Protein AF-A0A969L0P4-F1 (afdb_monomer)

Nearest PDB structures (foldseek):
  4uv2-assembly2_P  TM=2.689E-01  e=6.433E+00  Escherichia coli str. K-12 substr. MC4100
  2g64-assembly1_A  TM=1.528E-01  e=3.948E+00  Caenorhabditis elegans

Radius of gyration: 21.56 Å; Cα contacts (8 Å, |Δi|>4): 402; chains: 1; bounding box: 53×56×54 Å

Sequence (246 aa):
MEIDSLPKLVEIRSLDTSLAMIFCTKRFFTERTEIDPEGLNTEARKALDDYDELVGIKRYTRQFFDEVILWKNQDFVEVRIDIANGMPSQERSQAFIQVIKQFNAVARQKLNIETALKENINFFPLIDRLYESDEGKVGELAFTTDEGSIKFEKMRRGEVDLRDETYHRAGRKAVDHITPYRLAILWKFSLSEDLETQPELLLPGQARILSNSTQKLDEVIIRKCSGLEDYNFVLEKIVFYLNNRG

Mean predicted aligned error: 6.23 Å

Solvent-accessible surface area (backbone atoms only — not comparable to full-atom values): 14505 Å² total; per-residue (Å²): 130,91,74,41,81,55,55,38,82,76,48,75,46,84,52,99,61,32,39,40,37,33,25,41,26,40,44,76,48,70,47,81,41,79,49,64,64,86,80,45,56,75,67,59,35,66,75,48,69,91,55,96,74,50,74,45,77,48,78,47,78,44,80,41,64,28,38,41,35,45,41,77,88,52,100,59,72,48,74,49,72,63,74,62,85,86,64,50,68,68,59,53,53,50,52,50,54,46,47,52,53,43,50,23,51,48,37,28,75,74,68,72,34,82,65,76,80,86,79,75,68,67,49,43,70,41,46,59,55,53,69,74,46,89,63,63,30,39,35,32,45,27,33,34,38,87,88,69,50,80,47,80,50,75,43,87,64,82,91,59,31,42,77,73,31,70,66,53,44,52,52,57,71,75,39,95,55,72,51,71,41,24,37,26,37,33,36,84,42,72,83,47,99,90,41,73,43,54,29,28,45,32,39,82,49,48,76,72,36,76,78,40,98,75,45,74,27,76,64,74,45,80,42,65,50,92,52,68,67,52,43,47,52,52,52,52,52,52,53,50,53,66,70,55,75,124

Secondary structure (DSSP, 8-state):
----SS-EEEEEEE-SSEEEEEEEEEEEEEEEEE--GGGS-HHHHHHTTT-S--EEEEEEEEEEEEEEEEESS-SSEEEEPP--TT--HHHHHHHHHHHHHHHHHHHHHHH--S-S-------THHHHHHHHSS-SEEEEEEEEETT--EEEEE--STT--GGG-HHHHHHHHHSS-EEEEEEEEE--EEEETTEEE--EEEE---GGGTTSTT------EEES-SSHHHHHHHHHHHHHHHH---

pLDDT: mean 91.45, std 7.74, range [44.31, 98.38]

Structure (mmCIF, N/CA/C/O backbone):
data_AF-A0A969L0P4-F1
#
_entry.id   AF-A0A969L0P4-F1
#
loop_
_atom_site.group_PDB
_atom_site.id
_atom_site.type_symbol
_atom_site.label_atom_id
_atom_site.label_alt_id
_atom_site.label_comp_id
_atom_site.label_asym_id
_atom_site.label_entity_id
_atom_site.label_seq_id
_atom_site.pdbx_PDB_ins_code
_atom_site.Cartn_x
_atom_site.Cartn_y
_atom_site.Cartn_z
_atom_site.occupancy
_atom_site.B_iso_or_equiv
_atom_site.auth_seq_id
_atom_site.auth_comp_id
_atom_site.auth_asym_id
_atom_site.auth_atom_id
_atom_site.pdbx_PDB_model_num
ATOM 1 N N . MET A 1 1 ? -10.700 12.444 26.044 1.00 48.25 1 MET A N 1
ATOM 2 C CA . MET A 1 1 ? -10.055 11.115 26.046 1.00 48.25 1 MET A CA 1
ATOM 3 C C . MET A 1 1 ? -8.570 11.332 25.827 1.00 48.25 1 MET A C 1
ATOM 5 O O . MET A 1 1 ? -8.212 11.949 24.835 1.00 48.25 1 MET A O 1
ATOM 9 N N . GLU A 1 2 ? -7.723 10.934 26.773 1.00 51.00 2 GLU A N 1
ATOM 10 C CA . GLU A 1 2 ? -6.268 11.049 26.627 1.00 51.00 2 GLU A CA 1
ATOM 11 C C . GLU A 1 2 ? -5.792 9.964 25.646 1.00 51.00 2 GLU A C 1
ATOM 13 O O . GLU A 1 2 ? -5.877 8.758 25.919 1.00 51.00 2 GLU A O 1
ATOM 18 N N . ILE A 1 3 ? -5.428 10.392 24.435 1.00 60.31 3 ILE A N 1
ATOM 19 C CA . ILE A 1 3 ? -5.054 9.488 23.343 1.00 60.31 3 ILE A CA 1
ATOM 20 C C . ILE A 1 3 ? -3.595 9.097 23.532 1.00 60.31 3 ILE A C 1
ATOM 22 O O . ILE A 1 3 ? -2.711 9.949 23.628 1.00 60.31 3 ILE A O 1
ATOM 26 N N . ASP A 1 4 ? -3.389 7.789 23.609 1.00 73.19 4 ASP A N 1
ATOM 27 C CA . ASP A 1 4 ? -2.117 7.154 23.919 1.00 73.19 4 ASP A CA 1
ATOM 28 C C . ASP A 1 4 ? -1.321 6.884 22.633 1.00 73.19 4 ASP A C 1
ATOM 30 O O . ASP A 1 4 ? -1.838 6.943 21.515 1.00 73.19 4 ASP A O 1
ATOM 34 N N . SER A 1 5 ? -0.048 6.567 22.816 1.00 81.94 5 SER A N 1
ATOM 35 C CA . SER A 1 5 ? 0.865 6.070 21.789 1.00 81.94 5 SER A CA 1
ATOM 36 C C . SER A 1 5 ? 0.475 4.694 21.228 1.00 81.94 5 SER A C 1
ATOM 38 O O . SER A 1 5 ? 0.974 4.304 20.177 1.00 81.94 5 SER A O 1
ATOM 40 N N . LEU A 1 6 ? -0.416 3.962 21.909 1.00 90.31 6 LEU A N 1
ATOM 41 C CA . LEU A 1 6 ? -0.944 2.668 21.474 1.00 90.31 6 LEU A CA 1
ATOM 42 C C . LEU A 1 6 ? -2.365 2.793 20.904 1.00 90.31 6 LEU A C 1
ATOM 44 O O . LEU A 1 6 ? -3.154 3.578 21.441 1.00 90.31 6 LEU A O 1
ATOM 48 N N . PRO A 1 7 ? -2.727 1.995 19.876 1.00 95.06 7 PRO A N 1
ATOM 49 C CA . PRO A 1 7 ? -4.069 2.041 19.309 1.00 95.06 7 PRO A CA 1
ATOM 50 C C . PRO A 1 7 ? -5.130 1.665 20.331 1.00 95.06 7 PRO A C 1
ATOM 52 O O . PRO A 1 7 ? -5.029 0.640 21.005 1.00 95.06 7 PRO A O 1
ATOM 55 N N . LYS A 1 8 ? -6.166 2.495 20.432 1.00 95.38 8 LYS A N 1
ATOM 56 C CA . LYS A 1 8 ? -7.341 2.235 21.265 1.00 95.38 8 LYS A CA 1
ATOM 57 C C . LYS A 1 8 ? -8.549 2.063 20.364 1.00 95.38 8 LYS A C 1
ATOM 59 O O . LYS A 1 8 ? -8.796 2.920 19.525 1.00 95.38 8 LYS A O 1
ATOM 64 N N . LEU A 1 9 ? -9.303 0.983 20.555 1.00 96.31 9 LEU A N 1
ATOM 65 C CA . LEU A 1 9 ? -10.601 0.813 19.907 1.00 96.31 9 LEU A CA 1
ATOM 66 C C . LEU A 1 9 ? -11.532 1.934 20.386 1.00 96.31 9 LEU A C 1
ATOM 68 O O . LEU A 1 9 ? -11.835 2.008 21.577 1.00 96.31 9 LEU A O 1
ATOM 72 N N . VAL A 1 10 ? -11.940 2.812 19.475 1.00 96.94 10 VAL A N 1
ATOM 73 C CA . VAL A 1 10 ? -12.794 3.971 19.781 1.00 96.94 10 VAL A CA 1
ATOM 74 C C . VAL A 1 10 ? -14.213 3.804 19.261 1.00 96.94 10 VAL A C 1
ATOM 76 O O . VAL A 1 10 ? -15.1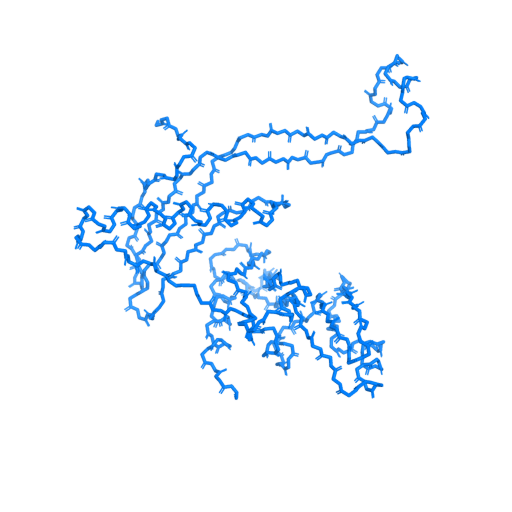29 4.400 19.820 1.00 96.94 10 VAL A O 1
ATOM 79 N N . GLU A 1 11 ? -14.410 2.984 18.230 1.00 96.75 11 GLU A N 1
ATOM 80 C CA . GLU A 1 11 ? -15.719 2.782 17.621 1.00 96.75 11 GLU A CA 1
ATOM 81 C C . GLU A 1 11 ? -15.819 1.405 16.949 1.00 96.75 11 GLU A C 1
ATOM 83 O O . GLU A 1 11 ? -14.829 0.855 16.463 1.00 96.75 11 GLU A O 1
ATOM 88 N N . ILE A 1 12 ? -17.031 0.847 16.927 1.00 96.62 12 ILE A N 1
ATOM 89 C CA . ILE A 1 12 ? -17.394 -0.319 16.120 1.00 96.62 12 ILE A CA 1
ATOM 90 C C . ILE A 1 12 ? -18.615 0.076 15.291 1.00 96.62 12 ILE A C 1
ATOM 92 O O . ILE A 1 12 ? -19.644 0.443 15.859 1.00 96.62 12 ILE A O 1
ATOM 96 N N . ARG A 1 13 ? -18.519 -0.023 13.965 1.00 96.06 13 ARG A N 1
ATOM 97 C CA . ARG A 1 13 ? -19.617 0.259 13.035 1.00 96.06 13 ARG A CA 1
ATOM 98 C C . ARG A 1 13 ? -20.062 -1.013 12.338 1.00 96.06 13 ARG A C 1
ATOM 100 O O . ARG A 1 13 ? -19.270 -1.670 11.668 1.00 96.06 13 ARG A O 1
ATOM 107 N N . SER A 1 14 ? -21.343 -1.340 12.474 1.00 95.00 14 SER A N 1
ATOM 108 C CA . SER A 1 14 ? -21.970 -2.373 11.654 1.00 95.00 14 SER A CA 1
ATOM 109 C C . SER A 1 14 ? -22.405 -1.757 10.332 1.00 95.00 14 SER A C 1
ATOM 111 O O . SER A 1 14 ? -23.172 -0.798 10.325 1.00 95.00 14 SER A O 1
ATOM 113 N N . LEU A 1 15 ? -21.932 -2.334 9.235 1.00 90.12 15 LEU A N 1
ATOM 114 C CA . LEU A 1 15 ? -22.338 -2.014 7.874 1.00 90.12 15 LEU A CA 1
ATOM 115 C C . LEU A 1 15 ? -23.134 -3.194 7.295 1.00 90.12 15 LEU A C 1
ATOM 117 O O . LEU A 1 15 ? -23.206 -4.289 7.878 1.00 90.12 15 LEU A O 1
ATOM 121 N N . ASP A 1 16 ? -23.736 -2.985 6.129 1.00 89.88 16 ASP A N 1
ATOM 122 C CA . ASP A 1 16 ? -24.559 -4.004 5.474 1.00 89.88 16 ASP A CA 1
ATOM 123 C C . ASP A 1 16 ? -23.752 -5.268 5.156 1.00 89.88 16 ASP A C 1
ATOM 125 O O . ASP A 1 16 ? -24.218 -6.384 5.397 1.00 89.88 16 ASP A O 1
ATOM 129 N N . THR A 1 17 ? -22.501 -5.113 4.719 1.00 92.44 17 THR A N 1
ATOM 130 C CA . THR A 1 17 ? -21.634 -6.213 4.264 1.00 92.44 17 THR A CA 1
ATOM 131 C C . THR A 1 17 ? -20.429 -6.474 5.165 1.00 92.44 17 THR A C 1
ATOM 133 O O . THR A 1 17 ? -19.711 -7.451 4.947 1.00 92.44 17 THR A O 1
ATOM 136 N N . SER A 1 18 ? -20.205 -5.658 6.197 1.00 94.94 18 SER A N 1
ATOM 137 C CA . SER A 1 18 ? -19.019 -5.766 7.050 1.00 94.94 18 SER A CA 1
ATOM 138 C C . SER A 1 18 ? -19.222 -5.199 8.457 1.00 94.94 18 SER A C 1
ATOM 140 O O . SER A 1 18 ? -20.226 -4.557 8.763 1.00 94.94 18 SER A O 1
ATOM 142 N N . LEU A 1 19 ? -18.263 -5.473 9.337 1.00 95.88 19 LEU A N 1
ATOM 143 C CA . LEU A 1 19 ? -18.115 -4.847 10.646 1.00 95.88 19 LEU A CA 1
ATOM 144 C C . LEU A 1 19 ? -16.767 -4.123 10.671 1.00 95.88 19 LEU A C 1
ATOM 146 O O . LEU A 1 19 ? -15.728 -4.770 10.552 1.00 95.88 19 LEU A O 1
ATOM 150 N N . ALA A 1 20 ? -16.779 -2.803 10.838 1.00 96.94 20 ALA A N 1
ATOM 151 C CA . ALA A 1 20 ? -15.570 -1.993 10.930 1.00 96.94 20 ALA A CA 1
ATOM 152 C C . ALA A 1 20 ? -15.245 -1.681 12.395 1.00 96.94 20 ALA A C 1
ATOM 154 O O . ALA A 1 20 ? -16.080 -1.161 13.137 1.00 96.94 20 ALA A O 1
ATOM 155 N N . MET A 1 21 ? -14.024 -1.990 12.816 1.00 97.62 21 MET A N 1
ATOM 156 C CA . MET A 1 21 ? -13.478 -1.647 14.127 1.00 97.62 21 MET A CA 1
ATOM 157 C C . MET A 1 21 ? -12.449 -0.535 13.959 1.00 97.62 21 MET A C 1
ATOM 159 O O . MET A 1 21 ? -11.430 -0.740 13.303 1.00 97.62 21 MET A O 1
ATOM 163 N N . ILE A 1 22 ? -12.708 0.626 14.558 1.00 97.88 22 ILE A N 1
ATOM 164 C CA . ILE A 1 22 ? -11.899 1.833 14.372 1.00 97.88 22 ILE A CA 1
ATOM 165 C C . ILE A 1 22 ? -10.989 2.022 15.583 1.00 97.88 22 ILE A C 1
ATOM 167 O O . ILE A 1 22 ? -11.451 2.139 16.724 1.00 97.88 22 ILE A O 1
ATOM 171 N N . PHE A 1 23 ? -9.687 2.084 15.331 1.00 97.44 23 PHE A N 1
ATOM 172 C CA . PHE A 1 23 ? -8.649 2.298 16.325 1.00 97.44 23 PHE A CA 1
ATOM 173 C C . PHE A 1 23 ? -8.058 3.696 16.173 1.00 97.44 23 PHE A C 1
ATOM 175 O O . PHE A 1 23 ? -7.619 4.082 15.098 1.00 97.44 23 PHE A O 1
ATOM 182 N N . CYS A 1 24 ? -7.997 4.452 17.267 1.00 96.69 24 CYS A N 1
ATOM 183 C CA . CYS A 1 24 ? -7.350 5.757 17.287 1.00 96.69 24 CYS A CA 1
ATOM 184 C C . CYS A 1 24 ? -5.967 5.653 17.936 1.00 96.69 24 CYS A C 1
ATOM 186 O O . CYS A 1 24 ? -5.830 5.113 19.039 1.00 96.69 24 CYS A O 1
ATOM 188 N N . THR A 1 25 ? -4.951 6.200 17.269 1.00 94.56 25 THR A N 1
ATOM 189 C CA . THR A 1 25 ? -3.591 6.362 17.802 1.00 94.56 25 THR A CA 1
ATOM 190 C C . THR A 1 25 ? -3.127 7.801 17.736 1.00 94.56 25 THR A C 1
ATOM 192 O O . THR A 1 25 ? -3.405 8.521 16.781 1.00 94.56 25 THR A O 1
ATOM 195 N N . LYS A 1 26 ? -2.317 8.205 18.717 1.00 91.19 26 LYS A N 1
ATOM 196 C CA . LYS A 1 26 ? -1.509 9.420 18.631 1.00 91.19 26 LYS A CA 1
ATOM 197 C C . LYS A 1 26 ? -0.132 9.053 18.073 1.00 91.19 26 LYS A C 1
ATOM 199 O O . LYS A 1 26 ? 0.670 8.451 18.783 1.00 91.19 26 LYS A O 1
ATOM 204 N N . ARG A 1 27 ? 0.158 9.424 16.821 1.00 88.25 27 ARG A N 1
ATOM 205 C CA . ARG A 1 27 ? 1.465 9.170 16.184 1.00 88.25 27 ARG A CA 1
ATOM 206 C C . ARG A 1 27 ? 2.176 10.466 15.834 1.00 88.25 27 ARG A C 1
ATOM 208 O O . ARG A 1 27 ? 1.557 11.512 15.617 1.00 88.25 27 ARG A O 1
ATOM 215 N N . PHE A 1 28 ? 3.497 10.381 15.784 1.00 81.56 28 PHE A N 1
ATOM 216 C CA . PHE A 1 28 ? 4.311 11.461 15.255 1.00 81.56 28 PHE A CA 1
ATOM 217 C C . PHE A 1 28 ? 4.346 11.374 13.738 1.00 81.56 28 PHE A C 1
ATOM 219 O O . PHE A 1 28 ? 4.394 10.280 13.193 1.00 81.56 28 PHE A O 1
ATOM 226 N N . PHE A 1 29 ? 4.360 12.523 13.078 1.00 77.31 29 PHE A N 1
ATOM 227 C CA . PHE A 1 29 ? 4.727 12.603 11.672 1.00 77.31 29 PHE A CA 1
ATOM 228 C C . PHE A 1 29 ? 5.721 13.745 11.492 1.00 77.31 29 PHE A C 1
ATOM 230 O O . PHE A 1 29 ? 5.711 14.725 12.250 1.00 77.31 29 PHE A O 1
ATOM 237 N N . THR A 1 30 ? 6.614 13.587 10.525 1.00 79.38 30 THR A N 1
ATOM 238 C CA . THR A 1 30 ? 7.617 14.587 10.182 1.00 79.38 30 THR A CA 1
ATOM 239 C C . THR A 1 30 ? 7.237 15.273 8.882 1.00 79.38 30 THR A C 1
ATOM 241 O O . THR A 1 30 ? 6.803 14.644 7.921 1.00 79.38 30 THR A O 1
ATOM 244 N N . GLU A 1 31 ? 7.395 16.588 8.862 1.00 81.44 31 GLU A N 1
ATOM 245 C CA . GLU A 1 31 ? 7.264 17.409 7.670 1.00 81.44 31 GLU A CA 1
ATOM 246 C C . GLU A 1 31 ? 8.643 17.971 7.339 1.00 81.44 31 GLU A C 1
ATOM 248 O O . GLU A 1 31 ? 9.291 18.592 8.188 1.00 81.44 31 GLU A O 1
ATOM 253 N N . ARG A 1 32 ? 9.107 17.701 6.118 1.00 83.31 32 ARG A N 1
ATOM 254 C CA . ARG A 1 32 ? 10.338 18.263 5.569 1.00 83.31 32 ARG A CA 1
ATOM 255 C C . ARG A 1 32 ? 9.957 19.517 4.790 1.00 83.31 32 ARG A C 1
ATOM 257 O O . ARG A 1 32 ? 9.187 19.423 3.839 1.00 83.31 32 ARG A O 1
ATOM 264 N N . THR A 1 33 ? 10.482 20.664 5.195 1.00 86.06 33 THR A N 1
ATOM 265 C CA . THR A 1 33 ? 10.202 21.955 4.563 1.00 86.06 33 THR A CA 1
ATOM 266 C C . THR A 1 33 ? 11.520 22.596 4.166 1.00 86.06 33 THR A C 1
ATOM 268 O O . THR A 1 33 ? 12.420 22.719 4.996 1.00 86.06 33 THR A O 1
ATOM 271 N N . GLU A 1 34 ? 11.630 22.996 2.905 1.00 88.75 34 GLU A N 1
ATOM 272 C CA . GLU A 1 34 ? 12.739 23.825 2.443 1.00 88.75 34 GLU A CA 1
ATOM 273 C C . GLU A 1 34 ? 12.655 25.195 3.123 1.00 88.75 34 GLU A C 1
ATOM 275 O O . GLU A 1 34 ? 11.576 25.783 3.241 1.00 88.75 34 GLU A O 1
ATOM 280 N N . ILE A 1 35 ? 13.778 25.659 3.657 1.00 89.62 35 ILE A N 1
ATOM 281 C CA . ILE A 1 35 ? 13.868 26.945 4.338 1.00 89.62 35 ILE A CA 1
ATOM 282 C C . ILE A 1 35 ? 14.454 27.933 3.347 1.00 89.62 35 ILE A C 1
ATOM 284 O O . ILE A 1 35 ? 15.609 27.797 2.962 1.00 89.62 35 ILE A O 1
ATOM 288 N N . ASP A 1 36 ? 13.668 28.946 2.993 1.00 88.00 36 ASP A N 1
ATOM 289 C CA . ASP A 1 36 ? 14.153 30.075 2.211 1.00 88.00 36 ASP A CA 1
ATOM 290 C C . ASP A 1 36 ? 15.192 30.867 3.031 1.00 88.00 36 ASP A C 1
ATOM 292 O O . ASP A 1 36 ? 14.835 31.442 4.072 1.00 88.00 36 ASP A O 1
ATOM 296 N N . PRO A 1 37 ? 16.467 30.924 2.597 1.00 83.88 37 PRO A N 1
ATOM 297 C CA . PRO A 1 37 ? 17.497 31.685 3.290 1.00 83.88 37 PRO A CA 1
ATOM 298 C C . PRO A 1 37 ? 17.200 33.190 3.362 1.00 83.88 37 PRO A C 1
ATOM 300 O O . PRO A 1 37 ? 17.766 33.861 4.225 1.00 83.88 37 PRO A O 1
ATOM 303 N N . GLU A 1 38 ? 16.354 33.745 2.481 1.00 85.00 38 GLU A N 1
ATOM 304 C CA . GLU A 1 38 ? 15.900 35.151 2.543 1.00 85.00 38 GLU A CA 1
ATOM 305 C C . GLU A 1 38 ? 14.995 35.413 3.753 1.00 85.00 38 GLU A C 1
ATOM 307 O O . GLU A 1 38 ? 14.925 36.536 4.250 1.00 85.00 38 GLU A O 1
ATOM 312 N N . GLY A 1 39 ? 14.337 34.374 4.274 1.00 83.81 39 GLY A N 1
ATOM 313 C CA . GLY A 1 39 ? 13.512 34.454 5.478 1.00 83.81 39 GLY A CA 1
ATOM 314 C C . GLY A 1 39 ? 14.305 34.421 6.790 1.00 83.81 39 GLY A C 1
ATOM 315 O O . GLY A 1 39 ? 13.711 34.558 7.863 1.00 83.81 39 GLY A O 1
ATOM 316 N N . LEU A 1 40 ? 15.625 34.212 6.735 1.00 8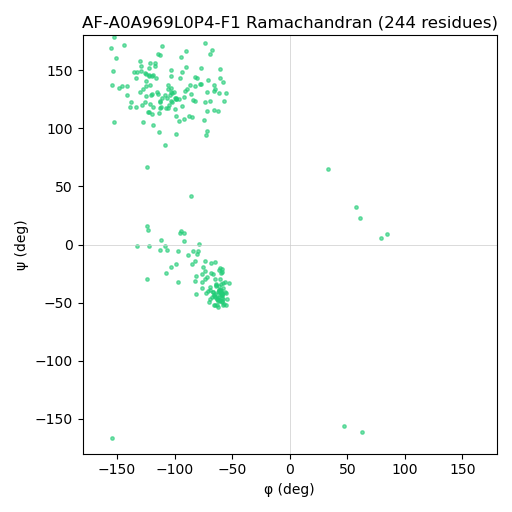8.31 40 LEU A N 1
ATOM 317 C CA . LEU A 1 40 ? 16.497 34.134 7.906 1.00 88.31 40 LEU A CA 1
ATOM 318 C C . LEU A 1 40 ? 17.060 35.507 8.284 1.00 88.31 40 LEU A C 1
ATOM 320 O O . LEU A 1 40 ? 17.241 36.390 7.449 1.00 88.31 40 LEU A O 1
ATOM 324 N N . ASN A 1 41 ? 17.381 35.688 9.566 1.00 93.25 41 ASN A N 1
ATOM 325 C CA . ASN A 1 41 ? 18.079 36.893 10.005 1.00 93.25 41 ASN A CA 1
ATOM 326 C C . ASN A 1 41 ? 19.534 36.919 9.490 1.00 93.25 41 ASN A C 1
ATOM 328 O O . ASN A 1 41 ? 20.093 35.900 9.074 1.00 93.25 41 ASN A O 1
ATOM 332 N N . THR A 1 42 ? 20.159 38.097 9.537 1.00 90.38 42 THR A N 1
ATOM 333 C CA . THR A 1 42 ? 21.497 38.326 8.973 1.00 90.38 42 THR A CA 1
ATOM 334 C C . THR A 1 42 ? 22.565 37.405 9.566 1.00 90.38 42 THR A C 1
ATOM 336 O O . THR A 1 42 ? 23.447 36.951 8.838 1.00 90.38 42 THR A O 1
ATOM 339 N N . GLU A 1 43 ? 22.501 37.102 10.868 1.00 92.94 43 GLU A N 1
ATOM 340 C CA . GLU A 1 43 ? 23.470 36.203 11.504 1.00 92.94 43 GLU A CA 1
ATOM 341 C C . GLU A 1 43 ? 23.311 34.756 11.030 1.00 92.94 43 GLU A C 1
ATOM 343 O O . GLU A 1 43 ? 24.302 34.125 10.667 1.00 92.94 43 GLU A O 1
ATOM 348 N N . ALA A 1 44 ? 22.079 34.240 10.994 1.00 88.81 44 ALA A N 1
ATOM 349 C CA . ALA A 1 44 ? 21.794 32.871 10.576 1.00 88.81 44 ALA A CA 1
ATOM 350 C C . ALA A 1 44 ? 22.100 32.659 9.093 1.00 88.81 44 ALA A C 1
ATOM 352 O O . ALA A 1 44 ? 22.694 31.647 8.739 1.00 88.81 44 ALA A O 1
ATOM 353 N N . ARG A 1 45 ? 21.767 33.634 8.240 1.00 88.50 45 ARG A N 1
ATOM 354 C CA . ARG A 1 45 ? 22.115 33.601 6.816 1.00 88.50 45 ARG A CA 1
ATOM 355 C C . ARG A 1 45 ? 23.626 33.510 6.618 1.00 88.50 45 ARG A C 1
ATOM 357 O O . ARG A 1 45 ? 24.091 32.634 5.908 1.00 88.50 45 ARG A O 1
ATOM 364 N N . LYS A 1 46 ? 24.399 34.364 7.296 1.00 91.31 46 LYS A N 1
ATOM 365 C CA . LYS A 1 46 ? 25.865 34.348 7.194 1.00 91.31 46 LYS A CA 1
ATOM 366 C C . LYS A 1 46 ? 26.480 33.049 7.728 1.00 91.31 46 LYS A C 1
ATOM 368 O O . LYS A 1 46 ? 27.507 32.614 7.225 1.00 91.31 46 LYS A O 1
ATOM 373 N N . ALA A 1 47 ? 25.881 32.453 8.758 1.00 90.88 47 ALA A N 1
ATOM 374 C CA . ALA A 1 47 ? 26.348 31.195 9.338 1.00 90.88 47 ALA A CA 1
ATOM 375 C C . ALA A 1 47 ? 26.054 29.961 8.467 1.00 90.88 47 ALA A C 1
ATOM 377 O O . ALA A 1 47 ? 26.601 28.899 8.749 1.00 90.88 47 ALA A O 1
ATOM 378 N N . LEU A 1 48 ? 25.181 30.093 7.465 1.00 91.62 48 LEU A N 1
ATOM 379 C CA . LEU A 1 48 ? 24.698 29.004 6.612 1.00 91.62 48 LEU A CA 1
ATOM 380 C C . LEU A 1 48 ? 24.961 29.264 5.114 1.00 91.62 48 LEU A C 1
ATOM 382 O O . LEU A 1 48 ? 24.397 28.577 4.270 1.00 91.62 48 LEU A O 1
ATOM 386 N N . ASP A 1 49 ? 25.789 30.261 4.789 1.00 89.75 49 ASP A N 1
ATOM 387 C C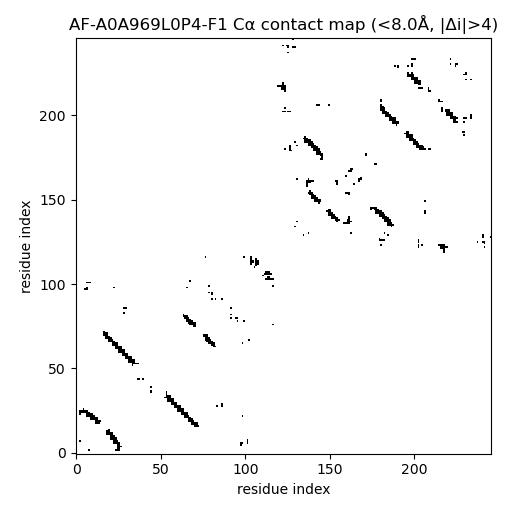A . ASP A 1 49 ? 26.053 30.744 3.422 1.00 89.75 49 ASP A CA 1
ATOM 388 C C . ASP A 1 49 ? 26.828 29.730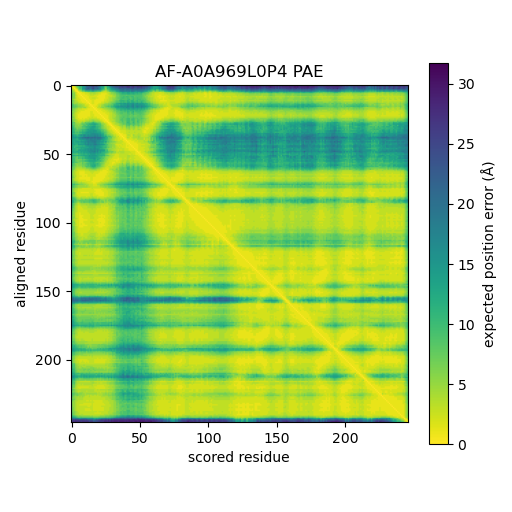 2.555 1.00 89.75 49 ASP A C 1
ATOM 390 O O . ASP A 1 49 ? 26.876 29.848 1.336 1.00 89.75 49 ASP A O 1
ATOM 394 N N . ASP A 1 50 ? 27.438 28.720 3.179 1.00 92.81 50 ASP A N 1
ATOM 395 C CA . ASP A 1 50 ? 28.177 27.639 2.523 1.00 92.81 50 ASP A CA 1
ATOM 396 C C . ASP A 1 50 ? 27.319 26.401 2.198 1.00 92.81 50 ASP A C 1
ATOM 398 O O . ASP A 1 50 ? 27.846 25.414 1.681 1.00 92.81 50 ASP A O 1
ATOM 402 N N . TYR A 1 51 ? 26.012 26.437 2.475 1.00 89.69 51 TYR A N 1
ATOM 403 C CA . TYR A 1 51 ? 25.082 25.348 2.169 1.00 89.69 51 TYR A CA 1
ATOM 404 C C . TYR A 1 51 ? 24.235 25.661 0.931 1.00 89.69 51 TYR A C 1
ATOM 406 O O . TYR A 1 51 ? 23.582 26.698 0.862 1.00 89.69 51 TYR A O 1
ATOM 414 N N . ASP A 1 52 ? 24.164 24.709 -0.005 1.00 87.50 52 ASP A N 1
ATOM 415 C CA . ASP A 1 52 ? 23.353 24.837 -1.227 1.00 87.50 52 ASP A CA 1
ATOM 416 C C . ASP A 1 52 ? 21.836 24.703 -0.973 1.00 87.50 52 ASP A C 1
ATOM 418 O O . ASP A 1 52 ? 21.028 25.269 -1.706 1.00 87.50 52 ASP A O 1
ATOM 422 N N . GLU A 1 53 ? 21.434 23.940 0.052 1.00 89.25 53 GLU A N 1
ATOM 423 C CA . GLU A 1 53 ? 20.030 23.684 0.401 1.00 89.25 53 GLU A CA 1
ATOM 424 C C . GLU A 1 53 ? 19.856 23.669 1.926 1.00 89.25 53 GLU A C 1
ATOM 426 O O . GLU A 1 53 ? 20.544 22.934 2.643 1.00 89.25 53 GLU A O 1
ATOM 431 N N . LEU A 1 54 ? 18.888 24.441 2.430 1.00 90.62 54 LEU A N 1
ATOM 432 C CA . LEU A 1 54 ? 18.499 24.432 3.838 1.00 90.62 54 LEU A CA 1
ATOM 433 C C . LEU A 1 54 ? 17.164 23.726 4.019 1.00 90.62 54 LEU A C 1
ATOM 435 O O . LEU A 1 54 ? 16.147 24.093 3.433 1.00 90.62 54 LEU A O 1
ATOM 439 N N . VAL A 1 55 ? 17.149 22.730 4.902 1.00 90.50 55 VAL A N 1
ATOM 440 C CA . VAL A 1 55 ? 15.964 21.910 5.140 1.00 90.50 55 VAL A CA 1
ATOM 441 C C . VAL A 1 55 ? 15.629 21.853 6.618 1.00 90.50 55 VAL A C 1
ATOM 443 O O . VAL A 1 55 ? 16.383 21.327 7.436 1.00 90.50 55 VAL A O 1
ATOM 446 N N . GLY A 1 56 ? 14.428 22.318 6.945 1.00 88.25 56 GLY A N 1
ATOM 447 C CA . GLY A 1 56 ? 13.810 22.131 8.245 1.00 88.25 56 GLY A CA 1
ATOM 448 C C . GLY A 1 56 ? 13.052 20.811 8.317 1.00 88.25 56 GLY A C 1
ATOM 449 O O . GLY A 1 56 ? 12.310 20.452 7.404 1.00 88.25 56 GLY A O 1
ATOM 450 N N . ILE A 1 57 ? 13.187 20.104 9.438 1.00 86.50 57 ILE A N 1
ATOM 451 C CA . ILE A 1 57 ? 12.343 18.951 9.764 1.00 86.50 57 ILE A CA 1
ATOM 452 C C . ILE A 1 57 ? 11.504 19.320 10.982 1.00 86.50 57 ILE A C 1
ATOM 454 O O . ILE A 1 57 ? 12.029 19.489 12.083 1.00 86.50 57 ILE A O 1
ATOM 458 N N . LYS A 1 58 ? 10.189 19.433 10.796 1.00 84.50 58 LYS A N 1
ATOM 459 C CA . LYS A 1 58 ? 9.241 19.672 11.888 1.00 84.50 58 LYS A CA 1
ATOM 460 C C . LYS A 1 58 ? 8.577 18.362 12.273 1.00 84.50 58 LYS A C 1
ATOM 462 O O . LYS A 1 58 ? 8.100 17.626 11.416 1.00 84.50 58 LYS A O 1
ATOM 467 N N . ARG A 1 59 ? 8.538 18.064 13.572 1.00 83.25 59 ARG A N 1
ATOM 468 C CA . ARG A 1 59 ? 7.843 16.891 14.107 1.00 83.25 59 ARG A CA 1
ATOM 469 C C . ARG A 1 59 ? 6.551 17.335 14.764 1.00 83.25 59 ARG A C 1
ATOM 471 O O . ARG A 1 59 ? 6.559 18.088 15.733 1.00 83.25 59 ARG A O 1
ATOM 478 N N . TYR A 1 60 ? 5.451 16.818 14.255 1.00 82.44 60 TYR A N 1
ATOM 479 C CA . TYR A 1 60 ? 4.121 17.089 14.761 1.00 82.44 60 TYR A CA 1
ATOM 480 C C . TYR A 1 60 ? 3.523 15.821 15.337 1.00 82.44 60 TYR A C 1
ATOM 482 O O . TYR A 1 60 ? 3.982 14.709 15.076 1.00 82.44 60 TYR A O 1
ATOM 490 N N . THR A 1 61 ? 2.468 15.997 16.120 1.00 84.00 61 THR A N 1
ATOM 491 C CA . THR A 1 61 ? 1.654 14.880 16.569 1.00 84.00 61 THR A CA 1
ATOM 492 C C . THR A 1 61 ? 0.255 15.006 15.995 1.00 84.00 61 THR A C 1
ATOM 494 O O . THR A 1 61 ? -0.348 16.074 16.089 1.00 84.00 61 THR A O 1
ATOM 497 N N . ARG A 1 62 ? -0.263 13.922 15.420 1.00 88.12 62 ARG A N 1
ATOM 498 C CA . ARG A 1 62 ? -1.633 13.832 14.907 1.00 88.12 62 ARG A CA 1
ATOM 499 C C . ARG A 1 62 ? -2.321 12.584 15.438 1.00 88.12 62 ARG A C 1
ATOM 501 O O . ARG A 1 62 ? -1.672 11.637 15.887 1.00 88.12 62 ARG A O 1
ATOM 508 N N . GLN A 1 63 ? -3.645 12.641 15.423 1.00 91.56 63 GLN A N 1
ATOM 509 C CA . GLN A 1 63 ? -4.478 11.462 15.591 1.00 91.56 63 GLN A CA 1
ATOM 510 C C . GLN A 1 63 ? -4.583 10.774 14.239 1.00 91.56 63 GLN A C 1
ATOM 512 O O . GLN A 1 63 ? -4.764 11.452 13.230 1.00 91.56 63 GLN A O 1
ATOM 517 N N . PHE A 1 64 ? -4.461 9.460 14.253 1.00 93.75 64 PHE A N 1
ATOM 518 C CA . PHE A 1 64 ? -4.675 8.611 13.097 1.00 93.75 64 PHE A CA 1
ATOM 519 C C . PHE A 1 64 ? -5.770 7.604 13.424 1.00 93.75 64 PHE A C 1
ATOM 521 O O . PHE A 1 64 ? -5.874 7.162 14.578 1.00 93.75 64 PHE A O 1
ATOM 528 N N . PHE A 1 65 ? -6.570 7.264 12.418 1.00 95.62 65 PHE A N 1
ATOM 529 C CA . PHE A 1 65 ? -7.706 6.357 12.553 1.00 95.62 65 PHE A CA 1
ATOM 530 C C . PHE A 1 65 ? -7.509 5.134 11.664 1.00 95.62 65 PHE A C 1
ATOM 532 O O . PHE A 1 65 ? -7.691 5.194 10.455 1.00 95.62 65 PHE A O 1
ATOM 539 N N . ASP A 1 66 ? -7.125 4.026 12.283 1.00 97.12 66 ASP A N 1
ATOM 540 C CA . ASP A 1 66 ? -6.915 2.749 11.609 1.00 97.12 66 ASP A CA 1
ATOM 541 C C . ASP A 1 66 ? -8.182 1.901 11.675 1.00 97.12 66 ASP A C 1
ATOM 543 O O . ASP A 1 66 ? -8.915 1.947 12.665 1.00 97.12 66 ASP A O 1
ATOM 547 N N . GLU A 1 67 ? -8.425 1.082 10.659 1.00 97.00 67 GLU A N 1
ATOM 548 C CA . GLU A 1 67 ? -9.623 0.247 10.585 1.00 97.00 67 GLU A CA 1
ATOM 549 C C . GLU A 1 67 ? -9.247 -1.227 10.480 1.00 97.00 67 GLU A C 1
ATOM 551 O O . GLU A 1 67 ? -8.362 -1.608 9.716 1.00 97.00 67 GLU A O 1
ATOM 556 N N . VAL A 1 68 ? -9.952 -2.073 11.226 1.00 98.00 68 VAL A N 1
ATOM 557 C CA . VAL A 1 68 ? -9.991 -3.517 10.982 1.00 98.00 68 VAL A CA 1
ATOM 558 C C . VAL A 1 68 ? -11.398 -3.870 10.533 1.00 98.00 68 VAL A C 1
ATOM 560 O O . VAL A 1 68 ? -12.356 -3.665 11.280 1.00 98.00 68 VAL A O 1
ATOM 563 N N . ILE A 1 69 ? -11.527 -4.378 9.313 1.00 97.25 69 ILE A N 1
ATOM 564 C CA . ILE A 1 69 ? -12.810 -4.637 8.667 1.00 97.25 69 ILE A CA 1
ATOM 565 C C . ILE A 1 69 ? -12.997 -6.140 8.520 1.00 97.25 69 ILE A C 1
ATOM 567 O O . ILE A 1 69 ? -12.229 -6.833 7.849 1.00 97.25 69 ILE A O 1
ATOM 571 N N . LEU A 1 70 ? -14.051 -6.636 9.161 1.00 95.81 70 LEU A N 1
ATOM 572 C CA . LEU A 1 70 ? -14.506 -8.013 9.053 1.00 95.81 70 LEU A CA 1
ATOM 573 C C . LEU A 1 70 ? -15.613 -8.070 8.006 1.00 95.81 70 LEU A C 1
ATOM 575 O O . LEU A 1 70 ? -16.735 -7.618 8.245 1.00 95.81 70 LEU A O 1
ATOM 579 N N . TRP A 1 71 ? -15.296 -8.605 6.838 1.00 94.25 71 TRP A N 1
ATOM 580 C CA . TRP A 1 71 ? -16.252 -8.791 5.755 1.00 94.25 71 TRP A CA 1
ATOM 581 C C . TRP A 1 71 ? -17.145 -10.007 6.022 1.00 94.25 71 TRP A C 1
ATOM 583 O O . TRP A 1 71 ? -16.670 -11.052 6.457 1.00 94.25 71 TRP A O 1
ATOM 593 N N . LYS A 1 72 ? -18.450 -9.897 5.745 1.00 92.00 72 LYS A N 1
ATOM 594 C CA . LYS A 1 72 ? -19.403 -11.010 5.936 1.00 92.00 72 LYS A CA 1
ATOM 595 C C . LYS A 1 72 ? -19.230 -12.125 4.897 1.00 92.00 72 LYS A C 1
ATOM 597 O O . LYS A 1 72 ? -19.533 -13.274 5.195 1.00 92.00 72 LYS A O 1
ATOM 602 N N . ASN A 1 73 ? -18.750 -11.775 3.700 1.00 88.81 73 ASN A N 1
ATOM 603 C CA . ASN A 1 73 ? -18.698 -12.656 2.526 1.00 88.81 73 ASN A CA 1
ATOM 604 C C . ASN A 1 73 ? -17.283 -12.809 1.938 1.00 88.81 73 ASN A C 1
ATOM 606 O O . ASN A 1 73 ? -17.155 -13.213 0.787 1.00 88.81 73 ASN A O 1
ATOM 610 N N . GLN A 1 74 ? -16.236 -12.446 2.682 1.00 88.44 74 GLN A N 1
ATOM 611 C CA . GLN A 1 74 ? -14.844 -12.632 2.259 1.00 88.44 74 GLN A CA 1
ATOM 612 C C . GLN A 1 74 ? -14.110 -13.490 3.289 1.00 88.44 74 GLN A C 1
ATOM 614 O O . GLN A 1 74 ? -14.455 -13.481 4.470 1.00 88.44 74 GLN A O 1
ATOM 619 N N . ASP A 1 75 ? -13.092 -14.219 2.848 1.00 88.69 75 ASP A N 1
ATOM 620 C CA . ASP A 1 75 ? -12.246 -15.078 3.683 1.00 88.69 75 ASP A CA 1
ATOM 621 C C . ASP A 1 75 ? -10.999 -14.356 4.224 1.00 88.69 75 ASP A C 1
ATOM 623 O O . ASP A 1 75 ? -10.120 -14.977 4.825 1.00 88.69 75 ASP A O 1
ATOM 627 N N . PHE A 1 76 ? -10.942 -13.033 4.064 1.00 92.44 76 PHE A N 1
ATOM 628 C CA . PHE A 1 76 ? -9.885 -12.182 4.590 1.00 92.44 76 PHE A CA 1
ATOM 629 C C . PHE A 1 76 ? -10.423 -11.105 5.535 1.00 92.44 76 PHE A C 1
ATOM 631 O O . PHE A 1 76 ? -11.574 -10.670 5.465 1.00 92.44 76 PHE A O 1
ATOM 638 N N . VAL A 1 77 ? -9.534 -10.641 6.411 1.00 95.62 77 VAL A N 1
ATOM 639 C CA . VAL A 1 77 ? -9.733 -9.441 7.223 1.00 95.62 77 VAL A CA 1
ATOM 640 C C . VAL A 1 77 ? -8.890 -8.331 6.629 1.00 95.62 77 VAL A C 1
ATOM 642 O O . VAL A 1 77 ? -7.694 -8.503 6.399 1.00 95.62 77 VAL A O 1
ATOM 645 N N . GLU A 1 78 ? -9.515 -7.190 6.388 1.00 95.88 78 GLU A N 1
ATOM 646 C CA . GLU A 1 78 ? -8.827 -6.016 5.877 1.00 95.88 78 GLU A CA 1
ATOM 647 C C . GLU A 1 78 ? -8.347 -5.156 7.045 1.00 95.88 78 GLU A C 1
ATOM 649 O O . GLU A 1 78 ? -9.098 -4.876 7.979 1.00 95.88 78 GLU A O 1
ATOM 654 N N . VAL A 1 79 ? -7.084 -4.739 6.994 1.00 97.38 79 VAL A N 1
ATOM 655 C CA . VAL A 1 79 ? -6.495 -3.817 7.966 1.00 97.38 79 VAL A CA 1
ATOM 656 C C . VAL A 1 79 ? -6.039 -2.578 7.211 1.00 97.38 79 VAL A C 1
ATOM 658 O O . VAL A 1 79 ? -5.100 -2.638 6.418 1.00 97.38 79 VAL A O 1
ATOM 661 N N . ARG A 1 80 ? -6.706 -1.453 7.460 1.00 96.44 80 ARG A N 1
ATOM 662 C CA . ARG A 1 80 ? -6.386 -0.157 6.866 1.00 96.44 80 ARG A CA 1
ATOM 663 C C . ARG A 1 80 ? -5.578 0.655 7.851 1.00 96.44 80 ARG A C 1
ATOM 665 O O . ARG A 1 80 ? -6.018 0.883 8.977 1.00 96.44 80 ARG A O 1
ATOM 672 N N . ILE A 1 81 ? -4.413 1.102 7.405 1.00 95.94 81 ILE A N 1
ATOM 673 C CA . ILE A 1 81 ? -3.576 2.012 8.174 1.00 95.94 81 ILE A CA 1
ATOM 674 C C . ILE A 1 81 ? -3.716 3.404 7.590 1.00 95.94 81 ILE A C 1
ATOM 676 O O . ILE A 1 81 ? -3.449 3.610 6.407 1.00 95.94 81 ILE A O 1
ATOM 680 N N . ASP A 1 82 ? -4.114 4.351 8.430 1.00 93.12 82 ASP A N 1
ATOM 681 C CA . ASP A 1 82 ? -4.126 5.760 8.063 1.00 93.12 82 ASP A CA 1
ATOM 682 C C . ASP A 1 82 ? -2.678 6.249 7.925 1.00 93.12 82 ASP A C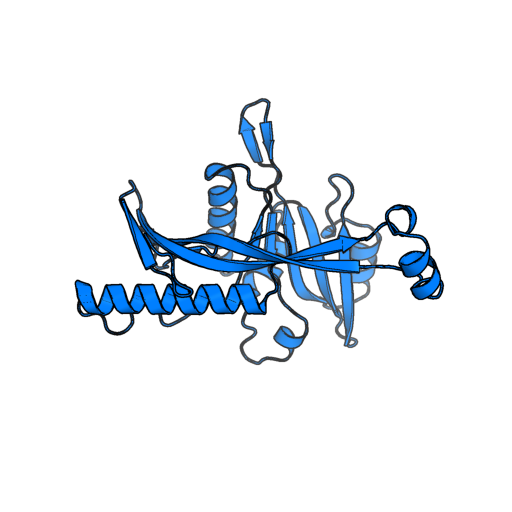 1
ATOM 684 O O . ASP A 1 82 ? -1.846 6.090 8.833 1.00 93.12 82 ASP A O 1
ATOM 688 N N . ILE A 1 83 ? -2.363 6.792 6.749 1.00 87.88 83 ILE A N 1
ATOM 689 C CA . ILE A 1 83 ? -1.023 7.222 6.365 1.00 87.88 83 ILE A CA 1
ATOM 690 C C . ILE A 1 83 ? -1.021 8.711 6.033 1.00 87.88 83 ILE A C 1
ATOM 692 O O . ILE A 1 83 ? -1.765 9.203 5.190 1.00 87.88 83 ILE A O 1
ATOM 696 N N . ALA A 1 84 ? -0.101 9.442 6.657 1.00 81.00 84 ALA A N 1
ATOM 697 C CA . ALA A 1 84 ? 0.213 10.798 6.235 1.00 81.00 84 ALA A CA 1
ATOM 698 C C . ALA A 1 84 ? 1.088 10.759 4.974 1.00 81.00 84 ALA A C 1
ATOM 700 O O . ALA A 1 84 ? 1.865 9.819 4.764 1.00 81.00 84 ALA A O 1
ATOM 701 N N . ASN A 1 85 ? 1.003 11.803 4.147 1.00 75.56 85 ASN A N 1
ATOM 702 C CA . ASN A 1 85 ? 1.880 11.930 2.988 1.00 75.56 85 ASN A CA 1
ATOM 703 C C . ASN A 1 85 ? 3.355 11.863 3.424 1.00 75.56 85 ASN A C 1
ATOM 705 O O . ASN A 1 85 ? 3.765 12.559 4.349 1.00 75.56 85 ASN A O 1
ATOM 709 N N . GLY A 1 86 ? 4.141 11.015 2.761 1.00 75.75 86 GLY A N 1
ATOM 710 C CA . GLY A 1 86 ? 5.561 10.831 3.070 1.00 75.75 86 GLY A CA 1
ATOM 711 C C . GLY A 1 86 ? 5.872 9.943 4.280 1.00 75.75 86 GLY A C 1
ATOM 712 O O . GLY A 1 86 ? 7.047 9.812 4.613 1.00 75.75 86 GLY A O 1
ATOM 713 N N . MET A 1 87 ? 4.880 9.298 4.911 1.00 84.94 87 MET A N 1
ATOM 714 C CA . MET A 1 87 ? 5.129 8.383 6.033 1.00 84.94 87 MET A CA 1
ATOM 715 C C . MET A 1 87 ? 6.098 7.249 5.626 1.00 84.94 87 MET A C 1
ATOM 71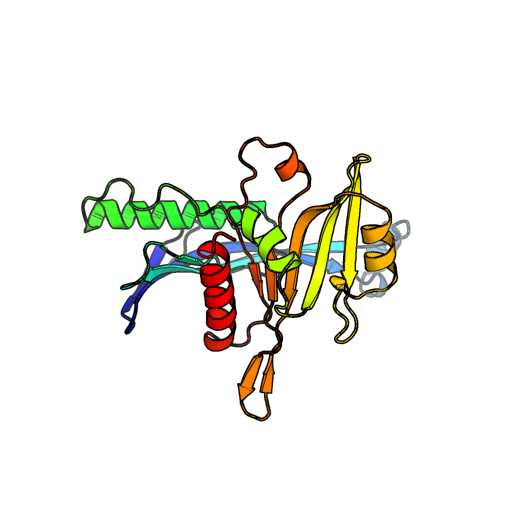7 O O . MET A 1 87 ? 5.803 6.510 4.675 1.00 84.94 87 MET A O 1
ATOM 721 N N . PRO A 1 88 ? 7.236 7.067 6.327 1.00 86.56 88 PRO A N 1
ATOM 722 C CA . PRO A 1 88 ? 8.204 6.011 6.032 1.00 86.56 88 PRO A CA 1
ATOM 723 C C . PRO A 1 88 ? 7.613 4.600 6.143 1.00 86.56 88 PRO A C 1
ATOM 725 O O . PRO A 1 88 ? 6.735 4.343 6.963 1.00 86.56 88 PRO A O 1
ATOM 728 N N . SER A 1 89 ? 8.150 3.649 5.368 1.00 89.44 89 SER A N 1
ATOM 729 C CA . SER A 1 89 ? 7.704 2.240 5.390 1.00 89.44 89 SER A CA 1
ATOM 730 C C . SER A 1 89 ? 7.781 1.621 6.788 1.00 89.44 89 SER A C 1
ATOM 732 O O . SER A 1 89 ? 6.829 0.988 7.226 1.00 89.44 89 SER A O 1
ATOM 734 N N . GLN A 1 90 ? 8.849 1.903 7.540 1.00 89.50 90 GLN A N 1
ATOM 735 C CA . GLN A 1 90 ? 8.997 1.408 8.909 1.00 89.50 90 GLN A CA 1
ATOM 736 C C . GLN A 1 90 ? 7.876 1.893 9.842 1.00 89.50 90 GLN A C 1
ATOM 738 O O . GLN A 1 90 ? 7.391 1.113 10.658 1.00 89.50 90 GLN A O 1
ATOM 743 N N . GLU A 1 91 ? 7.449 3.152 9.718 1.00 89.00 91 GLU A N 1
ATOM 744 C CA . GLU A 1 91 ? 6.366 3.707 10.538 1.00 89.00 91 GLU A CA 1
ATOM 745 C C . GLU A 1 91 ? 5.013 3.085 10.172 1.00 89.00 91 GLU A C 1
ATOM 747 O O . GLU A 1 91 ? 4.243 2.735 11.068 1.00 89.00 91 GLU A O 1
ATOM 752 N N . ARG A 1 92 ? 4.755 2.851 8.876 1.00 92.31 92 ARG A N 1
ATOM 753 C CA . ARG A 1 92 ? 3.559 2.120 8.422 1.00 92.31 92 ARG A CA 1
ATOM 754 C C . ARG A 1 92 ? 3.524 0.697 8.973 1.00 92.31 92 ARG A C 1
ATOM 756 O O . ARG A 1 92 ? 2.521 0.295 9.559 1.00 92.31 92 ARG A O 1
ATOM 763 N N . SER A 1 93 ? 4.629 -0.045 8.859 1.00 93.06 93 SER A N 1
ATOM 764 C CA . SER A 1 93 ? 4.730 -1.412 9.388 1.00 93.06 93 SER A CA 1
ATOM 765 C C . SER A 1 93 ? 4.544 -1.455 10.908 1.00 93.06 93 SER A C 1
ATOM 767 O O . SER A 1 93 ? 3.891 -2.357 11.429 1.00 93.06 93 SER A O 1
ATOM 769 N N . GLN A 1 94 ? 5.082 -0.475 11.639 1.00 92.75 94 GLN A N 1
ATOM 770 C CA . GLN A 1 94 ? 4.880 -0.373 13.086 1.00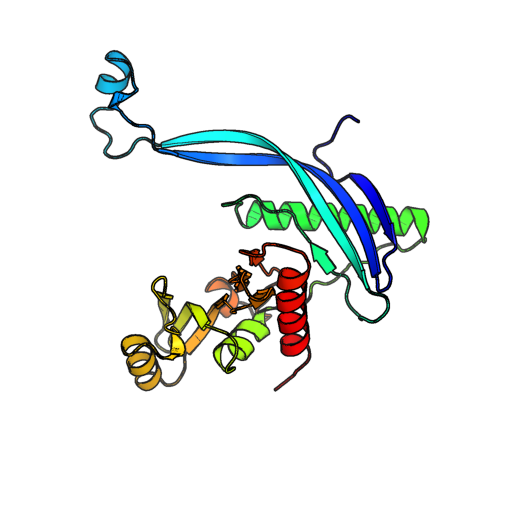 92.75 94 GLN A CA 1
ATOM 771 C C . GLN A 1 94 ? 3.414 -0.110 13.444 1.00 92.75 94 GLN A C 1
ATOM 773 O O . GLN A 1 94 ? 2.890 -0.787 14.329 1.00 92.75 94 GLN A O 1
ATOM 778 N N . ALA A 1 95 ? 2.748 0.821 12.753 1.00 94.12 95 ALA A N 1
ATOM 779 C CA . ALA A 1 95 ? 1.326 1.090 12.954 1.00 94.12 95 ALA A CA 1
ATOM 780 C C . ALA A 1 95 ? 0.480 -0.167 12.690 1.00 94.12 95 ALA A C 1
ATOM 782 O O . ALA A 1 95 ? -0.318 -0.557 13.542 1.00 94.12 95 ALA A O 1
ATOM 783 N N . PHE A 1 96 ? 0.742 -0.874 11.587 1.00 95.69 96 PHE A N 1
ATOM 784 C CA . PHE A 1 96 ? 0.093 -2.145 11.257 1.00 95.69 96 PHE A CA 1
ATOM 785 C C . PHE A 1 96 ? 0.232 -3.199 12.365 1.00 95.69 96 PHE A C 1
ATOM 787 O O . PHE A 1 96 ? -0.768 -3.732 12.852 1.00 95.69 96 PHE A O 1
ATOM 794 N N . ILE A 1 97 ? 1.459 -3.454 12.833 1.00 95.19 97 ILE A N 1
ATOM 795 C CA . ILE A 1 97 ? 1.724 -4.427 13.905 1.00 95.19 97 ILE A CA 1
ATOM 796 C C . ILE A 1 97 ? 0.986 -4.043 15.194 1.00 95.19 97 ILE A C 1
ATOM 798 O O . ILE A 1 97 ? 0.436 -4.906 15.885 1.00 95.19 97 ILE A O 1
ATOM 802 N N . GLN A 1 98 ? 0.966 -2.754 15.538 1.00 95.44 98 GLN A N 1
ATOM 803 C CA . GLN A 1 98 ? 0.282 -2.273 16.734 1.00 95.44 98 GLN A CA 1
ATOM 804 C C . GLN A 1 98 ? -1.235 -2.453 16.635 1.00 95.44 98 GLN A C 1
ATOM 806 O O . GLN A 1 98 ? -1.841 -2.919 17.601 1.00 95.44 98 GLN A O 1
ATOM 811 N N . VAL A 1 99 ? -1.844 -2.137 15.489 1.00 96.94 99 VAL A N 1
ATOM 812 C CA . VAL A 1 99 ? -3.286 -2.316 15.260 1.00 96.94 99 VAL A CA 1
ATOM 813 C C . VAL A 1 99 ? -3.663 -3.793 15.343 1.00 96.94 99 VAL A C 1
ATOM 815 O O . VAL A 1 99 ? -4.568 -4.142 16.100 1.00 96.94 99 VAL A O 1
ATOM 818 N N . ILE A 1 100 ? -2.912 -4.684 14.685 1.00 96.50 100 ILE A N 1
ATOM 819 C CA . ILE A 1 100 ? -3.136 -6.137 14.777 1.00 96.50 100 ILE A CA 1
ATOM 820 C C . ILE A 1 100 ? -3.025 -6.635 16.217 1.00 96.50 100 ILE A C 1
ATOM 822 O O . ILE A 1 100 ? -3.858 -7.423 16.672 1.00 96.50 100 ILE A O 1
ATOM 826 N N . LYS A 1 101 ? -2.017 -6.173 16.966 1.00 95.69 101 LYS A N 1
ATOM 827 C CA . LYS A 1 101 ? -1.849 -6.548 18.375 1.00 95.69 101 LYS A CA 1
ATOM 828 C C . LYS A 1 101 ? -3.070 -6.150 19.206 1.00 95.69 101 LYS A C 1
ATOM 830 O O . LYS A 1 101 ? -3.523 -6.942 20.031 1.00 95.69 101 LYS A O 1
ATOM 835 N N . GLN A 1 102 ? -3.602 -4.949 18.986 1.00 96.06 102 GLN A N 1
ATOM 836 C CA . GLN A 1 102 ? -4.772 -4.454 19.712 1.00 96.06 102 GLN A CA 1
ATOM 837 C C . GLN A 1 102 ? -6.052 -5.176 19.293 1.00 96.06 102 GLN A C 1
ATOM 839 O O . GLN A 1 102 ? -6.832 -5.575 20.154 1.00 96.06 102 GLN A O 1
ATOM 844 N N . PHE A 1 103 ? -6.232 -5.452 18.003 1.00 96.94 103 PHE A N 1
ATOM 845 C CA . PHE A 1 103 ? -7.333 -6.280 17.519 1.00 96.94 103 PHE A CA 1
ATOM 846 C C . PHE A 1 103 ? -7.311 -7.686 18.135 1.00 96.94 103 PHE A C 1
ATOM 848 O O . PHE A 1 103 ? -8.314 -8.131 18.692 1.00 96.94 103 PHE A O 1
ATOM 855 N N . ASN A 1 104 ? -6.158 -8.361 18.129 1.00 96.31 104 ASN A N 1
ATOM 856 C CA . ASN A 1 104 ? -6.004 -9.680 18.747 1.00 96.31 104 ASN A CA 1
ATOM 857 C C . ASN A 1 104 ? -6.268 -9.645 20.264 1.00 96.31 104 ASN A C 1
ATOM 859 O O . ASN A 1 104 ? -6.862 -10.579 20.801 1.00 96.31 104 ASN A O 1
ATOM 863 N N . ALA A 1 105 ? -5.888 -8.566 20.959 1.00 95.31 105 ALA A N 1
ATOM 864 C CA . ALA A 1 105 ? -6.218 -8.386 22.372 1.00 95.31 105 ALA A CA 1
ATOM 865 C C . ALA A 1 105 ? -7.735 -8.254 22.599 1.00 95.31 105 ALA A C 1
ATOM 867 O O . ALA A 1 105 ? -8.271 -8.882 23.514 1.00 95.31 105 ALA A O 1
ATOM 868 N N . VAL A 1 106 ? -8.439 -7.500 21.746 1.00 94.62 106 VAL A N 1
ATOM 869 C CA . VAL A 1 106 ? -9.906 -7.393 21.793 1.00 94.62 106 VAL A CA 1
ATOM 870 C C . VAL A 1 106 ? -10.559 -8.750 21.517 1.00 94.62 106 VAL A C 1
ATOM 872 O O . VAL A 1 106 ? -11.426 -9.169 22.284 1.00 94.62 106 VAL A O 1
ATOM 875 N N . ALA A 1 107 ? -10.117 -9.471 20.484 1.00 94.81 107 ALA A N 1
ATOM 876 C CA . ALA A 1 107 ? -10.632 -10.798 20.143 1.00 94.81 107 ALA A CA 1
ATOM 877 C C . ALA A 1 107 ? -10.444 -11.802 21.294 1.00 94.81 107 ALA A C 1
ATOM 879 O O . ALA A 1 107 ? -11.370 -12.537 21.639 1.00 94.81 107 ALA A O 1
ATOM 880 N N . ARG A 1 108 ? -9.288 -11.778 21.962 1.00 96.06 108 ARG A N 1
ATOM 881 C CA . ARG A 1 108 ? -9.024 -12.612 23.138 1.00 96.06 108 ARG A CA 1
ATOM 882 C C . ARG A 1 108 ? -9.966 -12.296 24.290 1.00 96.06 108 ARG A C 1
ATOM 884 O O . ARG A 1 108 ? -10.571 -13.201 24.851 1.00 96.06 108 ARG A O 1
ATOM 891 N N . GLN A 1 109 ? -10.119 -11.018 24.625 1.00 94.62 109 GLN A N 1
ATOM 892 C CA . GLN A 1 109 ? -10.946 -10.592 25.755 1.00 94.62 109 GLN A CA 1
ATOM 893 C C . GLN A 1 109 ? -12.443 -10.815 25.524 1.00 94.62 109 GLN A C 1
ATOM 895 O O . GLN A 1 109 ? -13.168 -11.105 26.472 1.00 94.62 109 GLN A O 1
ATOM 900 N N . LYS A 1 110 ? -12.922 -10.625 24.290 1.00 93.31 110 LYS A N 1
ATOM 901 C CA . LYS A 1 110 ? -14.358 -10.636 23.972 1.00 93.31 110 LYS A CA 1
ATOM 902 C C . LYS A 1 110 ? -14.856 -11.972 23.436 1.00 93.31 110 LYS A C 1
ATOM 904 O O . LYS A 1 110 ? -16.010 -12.307 23.672 1.00 93.31 110 LYS A O 1
ATOM 909 N N . LEU A 1 111 ? -14.011 -12.706 22.715 1.00 93.75 111 LEU A N 1
ATOM 910 C CA . LEU A 1 111 ? -14.391 -13.919 21.983 1.00 93.75 111 LEU A CA 1
ATOM 911 C C . LEU A 1 111 ? -13.586 -15.152 22.414 1.00 93.75 111 LEU A C 1
ATOM 913 O O . LEU A 1 111 ? -13.820 -16.235 21.888 1.00 93.75 111 LEU A O 1
ATOM 917 N N . ASN A 1 112 ? -12.641 -15.006 23.352 1.00 94.44 112 ASN A N 1
ATOM 918 C CA . ASN A 1 112 ? -11.725 -16.071 23.771 1.00 94.44 112 ASN A CA 1
ATOM 919 C C . ASN A 1 112 ? -10.896 -16.656 22.605 1.00 94.44 112 ASN A C 1
ATOM 921 O O . ASN A 1 112 ? -10.553 -17.836 22.591 1.00 94.44 112 ASN A O 1
ATOM 925 N N . ILE A 1 113 ? -10.576 -15.819 21.609 1.00 93.94 113 ILE A N 1
ATOM 926 C CA . ILE A 1 113 ? -9.717 -16.172 20.473 1.00 93.94 113 ILE A CA 1
ATOM 927 C C . ILE A 1 113 ? -8.308 -15.642 20.749 1.00 93.94 113 ILE A C 1
ATOM 929 O O . ILE A 1 113 ? -8.077 -14.436 20.726 1.00 93.94 113 ILE A O 1
ATOM 933 N N . GLU A 1 114 ? -7.351 -16.538 20.999 1.00 88.81 114 GLU A N 1
ATOM 934 C CA . GLU A 1 114 ? -6.000 -16.158 21.444 1.00 88.81 114 GLU A CA 1
ATOM 935 C C . GLU A 1 114 ? -5.246 -15.289 20.423 1.00 88.81 114 GLU A C 1
ATOM 937 O O . GLU A 1 114 ? -4.517 -14.360 20.791 1.00 88.81 114 GLU A O 1
ATOM 942 N N . THR A 1 115 ? -5.405 -15.597 19.134 1.00 88.81 115 THR A N 1
ATOM 943 C CA . THR A 1 115 ? -4.814 -14.852 18.015 1.00 88.81 115 THR A CA 1
ATOM 944 C C . THR A 1 115 ? -5.695 -15.037 16.784 1.00 88.81 115 THR A C 1
ATOM 946 O O . THR A 1 115 ? -5.707 -16.117 16.196 1.00 88.81 115 THR A O 1
ATOM 949 N N . ALA A 1 116 ? -6.452 -14.003 16.426 1.00 89.88 116 ALA A N 1
ATOM 950 C CA . ALA A 1 116 ? -7.370 -14.022 15.291 1.00 89.88 116 ALA A CA 1
ATOM 951 C C . ALA A 1 116 ? -6.634 -13.768 13.964 1.00 89.88 116 ALA A C 1
ATOM 953 O O . ALA A 1 116 ? -6.858 -14.486 12.997 1.00 89.88 116 ALA A O 1
ATOM 954 N N . LEU A 1 117 ? -5.706 -12.805 13.939 1.00 92.56 117 LEU A N 1
ATOM 955 C CA . LEU A 1 117 ? -4.872 -12.487 12.774 1.00 92.56 117 LEU A CA 1
ATOM 956 C C . LEU A 1 117 ? -3.444 -12.989 12.988 1.00 92.56 117 LEU A C 1
ATOM 958 O O . LEU A 1 117 ? -2.777 -12.549 13.930 1.00 92.56 117 LEU A O 1
ATOM 962 N N . LYS A 1 118 ? -2.997 -13.916 12.131 1.00 87.19 118 LYS A N 1
ATOM 963 C CA . LYS A 1 118 ? -1.694 -14.604 12.236 1.00 87.19 118 LYS A CA 1
ATOM 964 C C . LYS A 1 118 ? -0.813 -14.471 10.998 1.00 87.19 118 LYS A C 1
ATOM 966 O O . LYS A 1 118 ? 0.406 -14.521 11.127 1.00 87.19 118 LYS A O 1
ATOM 971 N N . GLU A 1 119 ? -1.418 -14.339 9.823 1.00 90.88 119 GLU A N 1
ATOM 972 C CA . GLU A 1 119 ? -0.713 -14.349 8.545 1.00 90.88 119 GLU A CA 1
ATOM 973 C C . GLU A 1 119 ? -1.193 -13.201 7.664 1.00 90.88 119 GLU A C 1
ATOM 975 O O . GLU A 1 119 ? -2.375 -12.857 7.666 1.00 90.88 119 GLU A O 1
ATOM 980 N N . ASN A 1 120 ? -0.254 -12.626 6.914 1.00 93.62 120 ASN A N 1
ATOM 981 C CA . ASN A 1 120 ? -0.533 -11.583 5.939 1.00 93.62 120 ASN A CA 1
ATOM 982 C C . ASN A 1 120 ? -0.692 -12.214 4.556 1.00 93.62 120 ASN A C 1
ATOM 984 O O . ASN A 1 120 ? 0.047 -13.135 4.193 1.00 93.62 120 ASN A O 1
ATOM 988 N N . ILE A 1 121 ? -1.608 -11.662 3.765 1.00 94.25 121 ILE A N 1
ATOM 989 C CA . ILE A 1 121 ? -1.722 -11.977 2.342 1.00 94.25 121 ILE A CA 1
ATOM 990 C C . ILE A 1 121 ? -0.451 -11.496 1.633 1.00 94.25 121 ILE A C 1
ATOM 992 O O . ILE A 1 121 ? 0.015 -10.382 1.866 1.00 94.25 121 ILE A O 1
ATOM 996 N N . ASN A 1 122 ? 0.120 -12.344 0.773 1.00 95.62 122 ASN A N 1
ATOM 997 C CA . ASN A 1 122 ? 1.240 -11.950 -0.075 1.00 95.62 122 ASN A CA 1
ATOM 998 C C . ASN A 1 122 ? 0.724 -11.267 -1.348 1.00 95.62 122 ASN A C 1
ATOM 1000 O O . ASN A 1 122 ? 0.180 -11.927 -2.230 1.00 95.62 122 ASN A O 1
ATOM 1004 N N . PHE A 1 123 ? 0.946 -9.963 -1.457 1.00 97.00 123 PHE A N 1
ATOM 1005 C CA . PHE A 1 123 ? 0.599 -9.140 -2.611 1.00 97.00 123 PHE A CA 1
ATOM 1006 C C . PHE A 1 123 ? 1.647 -9.171 -3.726 1.00 97.00 123 PHE A C 1
ATOM 1008 O O . PHE A 1 123 ? 1.409 -8.603 -4.784 1.00 97.00 123 PHE A O 1
ATOM 1015 N N . PHE A 1 124 ? 2.801 -9.818 -3.534 1.00 96.88 124 PHE A N 1
ATOM 1016 C CA . PHE A 1 124 ? 3.867 -9.836 -4.542 1.00 96.88 124 PHE A CA 1
ATOM 1017 C C . PHE A 1 124 ? 3.399 -10.356 -5.918 1.00 96.88 124 PHE A C 1
ATOM 1019 O O . PHE A 1 124 ? 3.690 -9.691 -6.911 1.00 96.88 124 PHE A O 1
ATOM 1026 N N . PRO A 1 125 ? 2.580 -11.428 -6.012 1.00 95.25 125 PRO A N 1
ATOM 1027 C CA . PRO A 1 125 ? 2.052 -11.892 -7.297 1.00 95.25 125 PRO A CA 1
ATOM 1028 C C . PRO A 1 125 ? 1.189 -10.867 -8.049 1.00 95.25 125 PRO A C 1
ATOM 1030 O O . PRO A 1 125 ? 1.007 -11.005 -9.254 1.00 95.25 125 PRO A O 1
ATOM 1033 N N . LEU A 1 126 ? 0.643 -9.845 -7.374 1.00 97.00 126 LEU A N 1
ATOM 1034 C CA . LEU A 1 126 ? -0.128 -8.794 -8.050 1.00 97.00 126 LEU A CA 1
ATOM 1035 C C . LEU A 1 126 ? 0.725 -7.941 -8.979 1.00 97.00 126 LEU A C 1
ATOM 1037 O O . LEU A 1 126 ? 0.175 -7.351 -9.902 1.00 97.00 126 LEU A O 1
ATOM 1041 N N . ILE A 1 127 ? 2.032 -7.843 -8.729 1.00 97.50 127 ILE A N 1
ATOM 1042 C CA . ILE A 1 127 ? 2.915 -6.990 -9.523 1.00 97.50 127 ILE A CA 1
ATOM 1043 C C . ILE A 1 127 ? 2.913 -7.479 -10.971 1.00 97.50 127 ILE A C 1
ATOM 1045 O O . ILE A 1 127 ? 2.579 -6.703 -11.863 1.00 97.50 127 ILE A O 1
ATOM 1049 N N . ASP A 1 128 ? 3.200 -8.762 -11.189 1.00 95.31 128 ASP A N 1
ATOM 1050 C CA . ASP A 1 128 ? 3.227 -9.344 -12.532 1.00 95.31 128 ASP A CA 1
ATOM 1051 C C . ASP A 1 128 ? 1.825 -9.388 -13.142 1.00 95.31 128 ASP A C 1
ATOM 1053 O O . ASP A 1 128 ? 1.628 -8.933 -14.265 1.00 95.31 128 ASP A O 1
ATOM 1057 N N . ARG A 1 129 ? 0.815 -9.814 -12.371 1.00 96.06 129 ARG A N 1
ATOM 1058 C CA . ARG A 1 129 ? -0.573 -9.902 -12.860 1.00 96.06 129 ARG A CA 1
ATOM 1059 C C . ARG A 1 129 ? -1.117 -8.563 -13.350 1.00 96.06 129 ARG A C 1
ATOM 1061 O O . ARG A 1 129 ? -1.787 -8.519 -14.375 1.00 96.06 129 ARG A O 1
ATOM 1068 N N . LEU A 1 130 ? -0.845 -7.473 -12.632 1.00 97.44 130 LEU A N 1
ATOM 1069 C CA . LEU A 1 130 ? -1.280 -6.139 -13.046 1.00 97.44 130 LEU A CA 1
ATOM 1070 C C . LEU A 1 130 ? -0.411 -5.591 -14.177 1.00 97.44 130 LEU A C 1
ATOM 1072 O O . LEU A 1 130 ? -0.949 -4.971 -15.090 1.00 97.44 130 LEU A O 1
ATOM 1076 N N . TYR A 1 131 ? 0.900 -5.845 -14.159 1.00 96.81 131 TYR A N 1
ATOM 1077 C CA . TYR A 1 131 ? 1.787 -5.459 -15.256 1.00 96.81 131 TYR A CA 1
ATOM 1078 C C . TYR A 1 131 ? 1.352 -6.089 -16.589 1.00 96.81 131 TYR A C 1
ATOM 1080 O O . TYR A 1 131 ? 1.302 -5.393 -17.601 1.00 96.81 131 TYR A O 1
ATOM 1088 N N . GLU A 1 132 ? 0.980 -7.369 -16.577 1.00 95.00 132 GLU A N 1
ATOM 1089 C CA . GLU A 1 132 ? 0.570 -8.136 -17.761 1.00 95.00 132 GLU A CA 1
ATOM 1090 C C . GLU A 1 132 ? -0.897 -7.923 -18.174 1.00 95.00 132 GLU A C 1
ATOM 1092 O O . GLU A 1 132 ? -1.281 -8.296 -19.282 1.00 95.00 132 GLU A O 1
ATOM 1097 N N . SER A 1 133 ? -1.721 -7.328 -17.307 1.00 95.56 133 SER A N 1
ATOM 1098 C CA . SER A 1 133 ? -3.133 -7.040 -17.601 1.00 95.56 133 SER A CA 1
ATOM 1099 C C . SER A 1 133 ? -3.322 -5.874 -18.582 1.00 95.56 133 SER A C 1
ATOM 1101 O O . SER A 1 133 ? -2.382 -5.160 -18.908 1.00 95.56 133 SER A O 1
ATOM 1103 N N . ASP A 1 134 ? -4.555 -5.619 -19.009 1.00 94.12 134 ASP A N 1
ATOM 1104 C CA . ASP A 1 134 ? -4.978 -4.403 -19.721 1.00 94.12 134 ASP A CA 1
ATOM 1105 C C . ASP A 1 134 ? -5.580 -3.341 -18.779 1.00 94.12 134 ASP A C 1
ATOM 1107 O O . ASP A 1 134 ? -6.132 -2.334 -19.219 1.00 94.12 134 ASP A O 1
ATOM 1111 N N . GLU A 1 135 ? -5.464 -3.549 -17.466 1.00 94.75 135 GLU A N 1
ATOM 1112 C CA . GLU A 1 135 ? -6.019 -2.645 -16.468 1.00 94.75 135 GLU A CA 1
ATOM 1113 C C . GLU A 1 135 ? -5.259 -1.337 -16.409 1.00 94.75 135 GLU A C 1
ATOM 1115 O O . GLU A 1 135 ? -4.026 -1.325 -16.409 1.00 94.75 135 GLU A O 1
ATOM 1120 N N . GLY A 1 136 ? -6.022 -0.261 -16.224 1.00 95.06 136 GLY A N 1
ATOM 1121 C CA . GLY A 1 136 ? -5.514 1.050 -15.854 1.00 95.06 136 GLY A CA 1
ATOM 1122 C C . GLY A 1 136 ? -4.315 1.510 -16.682 1.00 95.06 136 GLY A C 1
ATOM 1123 O O . GLY A 1 136 ? -4.086 1.102 -17.816 1.00 95.06 136 GLY A O 1
ATOM 1124 N N . LYS A 1 137 ? -3.545 2.404 -16.081 1.00 95.75 137 LYS A N 1
ATOM 1125 C CA . LYS A 1 137 ? -2.312 2.945 -16.624 1.00 95.75 137 LYS A CA 1
ATOM 1126 C C . LYS A 1 137 ? -1.177 2.640 -15.663 1.00 95.75 137 LYS A C 1
ATOM 1128 O O . LYS A 1 137 ? -1.197 3.134 -14.531 1.00 95.75 137 LYS A O 1
ATOM 1133 N N . VAL A 1 138 ? -0.146 1.920 -16.104 1.00 97.38 138 VAL A N 1
ATOM 1134 C CA . VAL A 1 138 ? 1.080 1.787 -15.302 1.00 97.38 138 VAL A CA 1
ATOM 1135 C C . VAL A 1 138 ? 1.827 3.122 -15.317 1.00 97.38 138 VAL A C 1
ATOM 1137 O O . VAL A 1 138 ? 2.265 3.610 -16.359 1.00 97.38 138 VAL A O 1
ATOM 1140 N N . GLY A 1 139 ? 1.936 3.748 -14.145 1.00 96.69 139 GLY A N 1
ATOM 1141 C CA . GLY A 1 139 ? 2.592 5.045 -13.951 1.00 96.69 139 GLY A CA 1
ATOM 1142 C C . GLY A 1 139 ? 3.984 4.951 -13.322 1.00 96.69 139 GLY A C 1
ATOM 1143 O O . GLY A 1 139 ? 4.771 5.893 -13.418 1.00 96.69 139 GLY A O 1
ATOM 1144 N N . GLU A 1 140 ? 4.305 3.833 -12.675 1.00 97.38 140 GLU A N 1
ATOM 1145 C CA . GLU A 1 140 ? 5.602 3.579 -12.043 1.00 97.38 140 GLU A CA 1
ATOM 1146 C C . GLU A 1 140 ? 5.920 2.087 -12.120 1.00 97.38 140 GLU A C 1
ATOM 1148 O O . GLU A 1 140 ? 5.061 1.262 -11.810 1.00 97.38 140 GLU A O 1
ATOM 1153 N N . LEU A 1 141 ? 7.154 1.746 -12.488 1.00 98.06 141 LEU A N 1
ATOM 1154 C CA . LEU A 1 141 ? 7.632 0.368 -12.540 1.00 98.06 141 LEU A CA 1
ATOM 1155 C C . LEU A 1 141 ? 9.080 0.302 -12.051 1.00 98.06 141 LEU A C 1
ATOM 1157 O O . LEU A 1 141 ? 9.912 1.133 -12.416 1.00 98.06 141 LEU A O 1
ATOM 1161 N N . ALA A 1 142 ? 9.393 -0.696 -11.232 1.00 98.19 142 ALA A N 1
ATOM 1162 C CA . ALA A 1 142 ? 10.768 -1.055 -10.913 1.00 98.19 142 ALA A CA 1
ATOM 1163 C C . ALA A 1 142 ? 10.978 -2.544 -11.160 1.00 98.19 142 ALA A C 1
ATOM 1165 O O . ALA A 1 142 ? 10.153 -3.358 -10.738 1.00 98.19 142 ALA A O 1
ATOM 1166 N N . PHE A 1 143 ? 12.074 -2.884 -11.827 1.00 97.44 143 PHE A N 1
ATOM 1167 C CA . PHE A 1 143 ? 12.353 -4.246 -12.262 1.00 97.44 143 PHE A CA 1
ATOM 1168 C C . PHE A 1 143 ? 13.854 -4.516 -12.342 1.00 97.44 143 PHE A C 1
ATOM 1170 O O . PHE A 1 143 ? 14.668 -3.589 -12.411 1.00 97.44 143 PHE A O 1
ATOM 1177 N N . THR A 1 144 ? 14.217 -5.795 -12.329 1.00 96.12 144 THR A N 1
ATOM 1178 C CA . THR A 1 144 ? 15.561 -6.257 -12.688 1.00 96.12 144 THR A CA 1
ATOM 1179 C C . THR A 1 144 ? 15.568 -6.868 -14.080 1.00 96.12 144 THR A C 1
ATOM 1181 O O . THR A 1 144 ? 14.561 -7.431 -14.506 1.00 96.12 144 THR A O 1
ATOM 1184 N N . THR A 1 145 ? 16.695 -6.773 -14.780 1.00 93.31 145 THR A N 1
ATOM 1185 C CA . THR A 1 145 ? 16.957 -7.570 -15.989 1.00 93.31 145 THR A CA 1
ATOM 1186 C C . THR A 1 145 ? 17.730 -8.837 -15.629 1.00 93.31 145 THR A C 1
ATOM 1188 O O . THR A 1 145 ? 18.381 -8.883 -14.582 1.00 93.31 145 THR A O 1
ATOM 1191 N N . ASP A 1 146 ? 17.720 -9.837 -16.511 1.00 87.38 146 ASP A N 1
ATOM 1192 C CA . ASP A 1 146 ? 18.497 -11.079 -16.340 1.00 87.38 146 ASP A CA 1
ATOM 1193 C C . ASP A 1 146 ? 20.015 -10.825 -16.229 1.00 87.38 146 ASP A C 1
ATOM 1195 O O . ASP A 1 146 ? 20.751 -11.580 -15.598 1.00 87.38 146 ASP A O 1
ATOM 1199 N N . GLU A 1 147 ? 20.483 -9.701 -16.775 1.00 87.31 147 GLU A N 1
ATOM 1200 C CA . GLU A 1 147 ? 21.869 -9.221 -16.686 1.00 87.31 147 GLU A CA 1
ATOM 1201 C C . GLU A 1 147 ? 22.197 -8.550 -15.335 1.00 87.31 147 GLU A C 1
ATOM 1203 O O . GLU A 1 147 ? 23.309 -8.067 -15.121 1.00 87.31 147 GLU A O 1
ATOM 1208 N N . GLY A 1 148 ? 21.230 -8.479 -14.415 1.00 85.12 148 GLY A N 1
ATOM 1209 C CA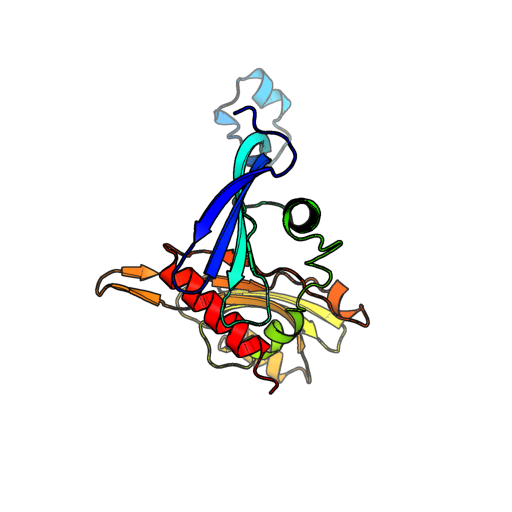 . GLY A 1 148 ? 21.405 -7.950 -13.061 1.00 85.12 148 GLY A CA 1
ATOM 1210 C C . GLY A 1 148 ? 21.275 -6.430 -12.938 1.00 85.12 148 GLY A C 1
ATOM 1211 O O . GLY A 1 148 ? 21.547 -5.878 -11.869 1.00 85.12 148 GLY A O 1
ATOM 1212 N N . SER A 1 149 ? 20.848 -5.726 -13.992 1.00 91.12 149 SER A N 1
ATOM 1213 C CA . SER A 1 149 ? 20.612 -4.282 -13.902 1.00 91.12 149 SER A CA 1
ATOM 1214 C C . SER A 1 149 ? 19.296 -3.986 -13.178 1.00 91.12 149 SER A C 1
ATOM 1216 O O . SER A 1 149 ? 18.291 -4.653 -13.408 1.00 91.12 149 SER A O 1
ATOM 1218 N N . ILE A 1 150 ? 19.299 -2.975 -12.305 1.00 95.25 150 ILE A N 1
ATOM 1219 C CA . ILE A 1 150 ? 18.106 -2.477 -11.610 1.00 95.25 150 ILE A CA 1
ATOM 1220 C C . ILE A 1 150 ? 17.610 -1.240 -12.357 1.00 95.25 150 ILE A C 1
ATOM 1222 O O . ILE A 1 150 ? 18.374 -0.293 -12.570 1.00 95.25 150 ILE A O 1
ATOM 1226 N N . LYS A 1 151 ? 16.333 -1.237 -12.739 1.00 95.62 151 LYS A N 1
ATOM 1227 C CA . LYS A 1 151 ? 15.681 -0.119 -13.423 1.00 95.62 151 LYS A CA 1
ATOM 1228 C C . LYS A 1 151 ? 14.523 0.414 -12.593 1.00 95.62 151 LYS A C 1
ATOM 1230 O O . LYS A 1 151 ? 13.840 -0.326 -11.885 1.00 95.62 151 LYS A O 1
ATOM 1235 N N . PHE A 1 152 ? 14.327 1.724 -12.684 1.00 97.19 152 PHE A N 1
ATOM 1236 C CA . PHE A 1 152 ? 13.214 2.423 -12.065 1.00 97.19 152 PHE A CA 1
ATOM 1237 C C . PHE A 1 152 ? 12.683 3.473 -13.026 1.00 97.19 152 PHE A C 1
ATOM 1239 O O . PHE A 1 152 ? 13.394 4.411 -13.386 1.00 97.19 152 PHE A O 1
ATOM 1246 N N . GLU A 1 153 ? 11.427 3.318 -13.413 1.00 96.06 153 GLU A N 1
ATOM 1247 C CA . GLU A 1 153 ? 10.789 4.121 -14.440 1.00 96.06 153 GLU A CA 1
ATOM 1248 C C . GLU A 1 153 ? 9.512 4.763 -13.897 1.00 96.06 153 GLU A C 1
ATOM 1250 O O . GLU A 1 153 ? 8.764 4.174 -13.110 1.00 96.06 153 GLU A O 1
ATOM 1255 N N . LYS A 1 154 ? 9.280 6.019 -14.291 1.00 95.25 154 LYS A N 1
ATOM 1256 C CA . LYS A 1 154 ? 8.136 6.826 -13.854 1.00 95.25 154 LYS A CA 1
ATOM 1257 C C . LYS A 1 154 ? 7.545 7.603 -15.013 1.00 95.25 154 LYS A C 1
ATOM 1259 O O . LYS A 1 154 ? 8.207 8.475 -15.570 1.00 95.25 154 LYS A O 1
ATOM 1264 N N . MET A 1 155 ? 6.260 7.390 -15.268 1.00 90.44 155 MET A N 1
ATOM 1265 C CA . MET A 1 155 ? 5.494 8.092 -16.291 1.00 90.44 155 MET A CA 1
ATOM 1266 C C . MET A 1 155 ? 4.507 9.080 -15.659 1.00 90.44 155 MET A C 1
ATOM 1268 O O . MET A 1 155 ? 3.341 8.772 -15.418 1.00 90.44 155 MET A O 1
ATOM 1272 N N . ARG A 1 156 ? 4.981 10.302 -15.373 1.00 77.75 156 ARG A N 1
ATOM 1273 C CA . ARG A 1 156 ? 4.184 11.334 -14.673 1.00 77.75 156 ARG A CA 1
ATOM 1274 C C . ARG A 1 156 ? 3.268 12.167 -15.572 1.00 77.75 156 ARG A C 1
ATOM 1276 O O . ARG A 1 156 ? 2.415 12.873 -15.049 1.00 77.75 156 ARG A O 1
ATOM 1283 N N . ARG A 1 157 ? 3.485 12.171 -16.891 1.00 75.50 157 ARG A N 1
ATOM 1284 C CA . ARG A 1 157 ? 2.782 13.075 -17.816 1.00 75.50 157 ARG A CA 1
ATOM 1285 C C . ARG A 1 157 ? 1.723 12.339 -18.629 1.00 75.50 157 ARG A C 1
ATOM 1287 O O . ARG A 1 157 ? 2.006 11.300 -19.218 1.00 75.50 157 ARG A O 1
ATOM 1294 N N . GLY A 1 158 ? 0.543 12.951 -18.698 1.00 76.00 158 GLY A N 1
ATOM 1295 C CA . GLY A 1 158 ? -0.556 12.558 -19.576 1.00 76.00 158 GLY A CA 1
ATOM 1296 C C . GLY A 1 158 ? -1.116 11.165 -19.302 1.00 76.00 158 GLY A C 1
ATOM 1297 O O . GLY A 1 158 ? -0.879 10.563 -18.258 1.00 76.00 158 GLY A O 1
ATOM 1298 N N . GLU A 1 159 ? -1.818 10.647 -20.301 1.00 82.06 159 GLU A N 1
ATOM 1299 C CA . GLU A 1 159 ? -2.535 9.367 -20.268 1.00 82.06 159 GLU A CA 1
ATOM 1300 C C . GLU A 1 159 ? -1.704 8.200 -20.824 1.00 82.06 159 GLU A C 1
ATOM 1302 O O . GLU A 1 159 ? -2.223 7.118 -21.060 1.00 82.06 159 GLU A O 1
ATOM 1307 N N . VAL A 1 160 ? -0.397 8.402 -21.035 1.00 90.00 160 VAL A N 1
ATOM 1308 C CA . VAL A 1 160 ? 0.487 7.374 -21.603 1.00 90.00 160 VAL A CA 1
ATOM 1309 C C . VAL A 1 160 ? 0.773 6.290 -20.575 1.00 90.00 160 VAL A C 1
ATOM 1311 O O . VAL A 1 160 ? 1.317 6.593 -19.511 1.00 90.00 160 VAL A O 1
ATOM 1314 N N . ASP A 1 161 ? 0.447 5.047 -20.907 1.00 94.94 161 ASP A N 1
ATOM 1315 C CA . ASP A 1 161 ? 0.868 3.872 -20.155 1.00 94.94 161 ASP A CA 1
ATOM 1316 C C . ASP A 1 161 ? 2.363 3.609 -20.350 1.00 94.94 161 ASP A C 1
ATOM 1318 O O . ASP A 1 161 ? 2.863 3.603 -21.475 1.00 94.94 161 ASP A O 1
ATOM 1322 N N . LEU A 1 162 ? 3.087 3.390 -19.251 1.00 95.38 162 LEU A N 1
ATOM 1323 C CA . LEU A 1 162 ? 4.504 3.036 -19.279 1.00 95.38 162 LEU A CA 1
ATOM 1324 C C . LEU A 1 162 ? 4.760 1.758 -20.090 1.00 95.38 162 LEU A C 1
ATOM 1326 O O . LEU A 1 162 ? 5.764 1.674 -20.790 1.00 95.38 162 LEU A O 1
ATOM 1330 N N . ARG A 1 163 ? 3.827 0.799 -20.077 1.00 95.19 163 ARG A N 1
ATOM 1331 C CA . ARG A 1 163 ? 3.895 -0.436 -20.876 1.00 95.19 163 ARG A CA 1
ATOM 1332 C C . ARG A 1 163 ? 3.935 -0.164 -22.378 1.00 95.19 163 ARG A C 1
ATOM 1334 O O . ARG A 1 163 ? 4.553 -0.930 -23.114 1.00 95.19 163 ARG A O 1
ATOM 1341 N N . ASP A 1 164 ? 3.331 0.938 -22.816 1.00 94.38 164 ASP A N 1
ATOM 1342 C CA . ASP A 1 164 ? 3.267 1.358 -24.216 1.00 94.38 164 ASP A CA 1
ATOM 1343 C C . ASP A 1 164 ? 4.325 2.387 -24.607 1.00 94.38 164 ASP A C 1
ATOM 1345 O O . ASP A 1 164 ? 4.461 2.741 -25.786 1.00 94.38 164 ASP A O 1
ATOM 1349 N N . GLU A 1 165 ? 5.106 2.866 -23.644 1.00 94.50 165 GLU A N 1
ATOM 1350 C CA . GLU A 1 165 ? 6.140 3.845 -23.914 1.00 94.50 165 GLU A CA 1
ATOM 1351 C C . GLU A 1 165 ? 7.237 3.246 -24.809 1.00 94.50 165 GLU A C 1
ATOM 1353 O O . GLU A 1 165 ? 7.637 2.085 -24.694 1.00 94.50 165 GLU A O 1
ATOM 1358 N N . THR A 1 166 ? 7.683 4.024 -25.799 1.00 94.12 166 THR A N 1
ATOM 1359 C CA . THR A 1 166 ? 8.580 3.536 -26.854 1.00 94.12 166 THR A CA 1
ATOM 1360 C C . THR A 1 166 ? 9.901 3.009 -26.300 1.00 94.12 166 THR A C 1
ATOM 1362 O O . THR A 1 166 ? 10.392 2.000 -26.806 1.00 94.12 166 THR A O 1
ATOM 1365 N N . TYR A 1 167 ? 10.468 3.662 -25.280 1.00 92.94 167 TYR A N 1
ATOM 1366 C CA . TYR A 1 167 ? 11.731 3.242 -24.681 1.00 92.94 167 TYR A CA 1
ATOM 1367 C C . TYR A 1 167 ? 11.556 1.938 -23.896 1.00 92.94 167 TYR A C 1
ATOM 1369 O O . TYR A 1 167 ? 12.267 0.972 -24.178 1.00 92.94 167 TYR A O 1
ATOM 1377 N N . HIS A 1 168 ? 10.555 1.860 -23.019 1.00 94.69 168 HIS A N 1
ATOM 1378 C CA . HIS A 1 168 ? 10.226 0.654 -22.260 1.00 94.69 168 HIS A CA 1
ATOM 1379 C C . HIS A 1 168 ? 9.922 -0.539 -23.175 1.00 94.69 168 HIS A C 1
ATOM 1381 O O . HIS A 1 168 ? 10.503 -1.611 -23.010 1.00 94.69 168 HIS A O 1
ATOM 1387 N N . ARG A 1 169 ? 9.102 -0.364 -24.223 1.00 94.62 169 ARG A N 1
ATOM 1388 C CA . ARG A 1 169 ? 8.821 -1.437 -25.198 1.00 94.62 169 ARG A CA 1
ATOM 1389 C C . ARG A 1 169 ? 10.062 -1.897 -25.953 1.00 94.62 169 ARG A C 1
ATOM 1391 O O . ARG A 1 169 ? 10.208 -3.093 -26.203 1.00 94.62 169 ARG A O 1
ATOM 1398 N N . ALA A 1 170 ? 10.929 -0.971 -26.360 1.00 94.56 170 ALA A N 1
ATOM 1399 C CA . ALA A 1 170 ? 12.173 -1.321 -27.038 1.00 94.56 170 ALA A CA 1
ATOM 1400 C C . ALA A 1 170 ? 13.114 -2.090 -26.098 1.00 94.56 170 ALA A C 1
ATOM 1402 O O . ALA A 1 170 ? 13.643 -3.128 -26.492 1.00 94.56 170 ALA A O 1
ATOM 1403 N N . GLY A 1 171 ? 13.254 -1.633 -24.850 1.00 91.88 171 GLY A N 1
ATOM 1404 C CA . GLY A 1 171 ? 14.044 -2.301 -23.817 1.00 91.88 171 GLY A CA 1
ATOM 1405 C C . GLY A 1 171 ? 13.519 -3.698 -23.495 1.00 91.88 171 GLY A C 1
ATOM 1406 O O . GLY A 1 171 ? 14.280 -4.659 -23.536 1.00 91.88 171 GLY A O 1
ATOM 1407 N N . ARG A 1 172 ? 12.206 -3.843 -23.276 1.00 92.62 172 ARG A N 1
ATOM 1408 C CA . ARG A 1 172 ? 11.568 -5.136 -22.985 1.00 92.62 172 ARG A CA 1
ATOM 1409 C C . ARG A 1 172 ? 11.754 -6.158 -24.106 1.00 92.62 172 ARG A C 1
ATOM 1411 O O . ARG A 1 172 ? 11.866 -7.338 -23.799 1.00 92.62 172 ARG A O 1
ATOM 1418 N N . LYS A 1 173 ? 11.783 -5.724 -25.373 1.00 93.19 173 LYS A N 1
ATOM 1419 C CA . LYS A 1 173 ? 12.049 -6.588 -26.542 1.00 93.19 173 LYS A CA 1
ATOM 1420 C C . LYS A 1 173 ? 13.514 -7.006 -26.673 1.00 93.19 173 LYS A C 1
ATOM 1422 O O . LYS A 1 173 ? 13.788 -7.981 -27.362 1.00 93.19 173 LYS A O 1
ATOM 1427 N N . ALA A 1 174 ? 14.433 -6.244 -26.084 1.00 92.56 174 ALA A N 1
ATOM 1428 C CA . ALA A 1 174 ? 15.868 -6.501 -26.154 1.00 92.56 174 ALA A CA 1
ATOM 1429 C C . ALA A 1 174 ? 16.371 -7.442 -25.046 1.00 92.56 174 ALA A C 1
ATOM 1431 O O . ALA A 1 174 ? 17.525 -7.854 -25.094 1.00 92.56 174 ALA A O 1
ATOM 1432 N N . VAL A 1 175 ? 15.523 -7.771 -24.066 1.00 90.25 175 VAL A N 1
ATOM 1433 C CA . VAL A 1 175 ? 15.828 -8.691 -22.963 1.00 90.25 175 VAL A CA 1
ATOM 1434 C C . VAL A 1 175 ? 14.824 -9.840 -22.944 1.00 90.25 175 VAL A C 1
ATOM 1436 O O . VAL A 1 175 ? 13.647 -9.639 -23.251 1.00 90.25 175 VAL A O 1
ATOM 1439 N N . ASP A 1 176 ? 15.264 -11.034 -22.552 1.00 86.62 176 ASP A N 1
ATOM 1440 C CA . ASP A 1 176 ? 14.390 -12.211 -22.486 1.00 86.62 176 ASP A CA 1
ATOM 1441 C C . ASP A 1 176 ? 13.312 -12.013 -21.414 1.00 86.62 176 ASP A C 1
ATOM 1443 O O . ASP A 1 176 ? 12.103 -12.078 -21.690 1.00 86.62 176 ASP A O 1
ATOM 1447 N N . HIS A 1 177 ? 13.738 -11.653 -20.204 1.00 89.75 177 HIS A N 1
ATOM 1448 C CA . HIS A 1 177 ? 12.851 -11.418 -19.083 1.00 89.75 177 HIS A CA 1
ATOM 1449 C C . HIS A 1 177 ? 13.217 -10.145 -18.306 1.00 89.75 177 HIS A C 1
ATOM 1451 O O . HIS A 1 177 ? 14.365 -9.701 -18.223 1.00 89.75 177 HIS A O 1
ATOM 1457 N N . ILE A 1 178 ? 12.178 -9.526 -17.747 1.00 94.56 178 ILE A N 1
ATOM 1458 C CA . ILE A 1 178 ? 12.317 -8.558 -16.666 1.00 94.56 178 ILE A CA 1
ATOM 1459 C C . ILE A 1 178 ? 11.540 -9.098 -15.481 1.00 94.56 178 ILE A C 1
ATOM 1461 O O . ILE A 1 178 ? 10.474 -9.674 -15.677 1.00 94.56 178 ILE A O 1
ATOM 1465 N N . THR A 1 179 ? 12.037 -8.857 -14.275 1.00 95.69 179 THR A N 1
ATOM 1466 C CA . THR A 1 179 ? 11.350 -9.249 -13.043 1.00 95.69 179 THR A CA 1
ATOM 1467 C C . THR A 1 179 ? 10.913 -7.996 -12.288 1.00 95.69 179 THR A C 1
ATOM 1469 O O . THR A 1 179 ? 11.730 -7.373 -11.593 1.00 95.69 179 THR A O 1
ATOM 1472 N N . PRO A 1 180 ? 9.651 -7.566 -12.452 1.00 97.31 180 PRO A N 1
ATOM 1473 C CA . PRO A 1 180 ? 9.066 -6.491 -11.672 1.00 97.31 180 PRO A CA 1
ATOM 1474 C C . PRO A 1 180 ? 9.101 -6.782 -10.170 1.00 97.31 180 PRO A C 1
ATOM 1476 O O . PRO A 1 180 ? 8.838 -7.886 -9.707 1.00 97.31 180 PRO A O 1
ATOM 1479 N N . TYR A 1 181 ? 9.401 -5.759 -9.378 1.00 97.44 181 TYR A N 1
ATOM 1480 C CA . TYR A 1 181 ? 9.309 -5.832 -7.917 1.00 97.44 181 TYR A CA 1
ATOM 1481 C C . TYR A 1 181 ? 8.579 -4.638 -7.308 1.00 97.44 181 TYR A C 1
ATOM 1483 O O . TYR A 1 181 ? 8.415 -4.579 -6.092 1.00 97.44 181 TYR A O 1
ATOM 1491 N N . ARG A 1 182 ? 8.142 -3.674 -8.121 1.00 98.38 182 ARG A N 1
ATOM 1492 C CA . ARG A 1 182 ? 7.348 -2.521 -7.693 1.00 98.38 182 ARG A CA 1
ATOM 1493 C C . ARG A 1 182 ? 6.524 -2.017 -8.861 1.00 98.38 182 ARG A C 1
ATOM 1495 O O . ARG A 1 182 ? 7.056 -1.873 -9.958 1.00 98.38 182 ARG A O 1
ATOM 1502 N N . LEU A 1 183 ? 5.265 -1.691 -8.601 1.00 98.31 183 LEU A N 1
ATOM 1503 C CA . LEU A 1 183 ? 4.343 -1.205 -9.620 1.00 98.31 183 LEU A CA 1
ATOM 1504 C C . LEU A 1 183 ? 3.379 -0.186 -9.013 1.00 98.31 183 LEU A C 1
ATOM 1506 O O . LEU A 1 183 ? 2.875 -0.403 -7.911 1.00 98.31 183 LEU A O 1
ATOM 1510 N N . ALA A 1 184 ? 3.134 0.916 -9.721 1.00 98.00 184 ALA A N 1
ATOM 1511 C CA . ALA A 1 184 ? 1.986 1.778 -9.468 1.00 98.00 184 ALA A CA 1
ATOM 1512 C C . ALA A 1 184 ? 1.097 1.848 -10.708 1.00 98.00 184 ALA A C 1
ATOM 1514 O O . ALA A 1 184 ? 1.579 2.143 -11.805 1.00 98.00 184 ALA A O 1
ATOM 1515 N N . ILE A 1 185 ? -0.194 1.609 -10.509 1.00 97.69 185 ILE A N 1
ATOM 1516 C CA . ILE A 1 185 ? -1.229 1.604 -11.541 1.00 97.69 185 ILE A CA 1
ATOM 1517 C C . ILE A 1 185 ? -2.342 2.569 -11.142 1.00 97.69 185 ILE A C 1
ATOM 1519 O O . ILE A 1 185 ? -2.736 2.636 -9.977 1.00 97.69 185 ILE A O 1
ATOM 1523 N N . LEU A 1 186 ? -2.798 3.355 -12.112 1.00 96.62 186 LEU A N 1
ATOM 1524 C CA . LEU A 1 186 ? -3.840 4.358 -11.954 1.00 96.62 186 LEU A CA 1
ATOM 1525 C C . LEU A 1 186 ? -5.032 3.971 -12.815 1.00 96.62 186 LEU A C 1
ATOM 1527 O O . LEU A 1 186 ? -4.850 3.523 -13.943 1.00 96.62 186 LEU A O 1
ATOM 1531 N N . TRP A 1 187 ? -6.240 4.216 -12.334 1.00 96.38 187 TRP A N 1
ATOM 1532 C CA . TRP A 1 187 ? -7.449 4.062 -13.140 1.00 96.38 187 TRP A CA 1
ATOM 1533 C C . TRP A 1 187 ? -8.146 5.397 -13.296 1.00 96.38 187 TRP A C 1
ATOM 1535 O O . TRP A 1 187 ? -7.988 6.270 -12.454 1.00 96.38 187 TRP A O 1
ATOM 1545 N N . LYS A 1 188 ? -8.943 5.545 -14.351 1.00 94.56 188 LYS A N 1
ATOM 1546 C CA . LYS A 1 188 ? -9.961 6.593 -14.404 1.00 94.56 188 LYS A CA 1
ATOM 1547 C C . LYS A 1 188 ? -11.211 6.077 -13.724 1.00 94.56 188 LYS A C 1
ATOM 1549 O O . LYS A 1 188 ? -11.661 4.977 -14.042 1.00 94.56 188 LYS A O 1
ATOM 1554 N N . PHE A 1 189 ? -11.752 6.859 -12.803 1.00 95.12 189 PHE A N 1
ATOM 1555 C CA . PHE A 1 189 ? -12.957 6.496 -12.079 1.00 95.12 189 PHE A CA 1
ATOM 1556 C C . PHE A 1 189 ? -13.925 7.676 -12.047 1.00 95.12 189 PHE A C 1
ATOM 1558 O O . PHE A 1 189 ? -13.605 8.736 -11.516 1.00 95.12 189 PHE A O 1
ATOM 1565 N N . SER A 1 190 ? -15.112 7.505 -12.622 1.00 94.44 190 SER A N 1
ATOM 1566 C CA . SER A 1 190 ? -16.152 8.537 -12.621 1.00 94.44 190 SER A CA 1
ATOM 1567 C C . SER A 1 190 ? -17.000 8.418 -11.355 1.00 94.44 190 SER A C 1
ATOM 1569 O O . SER A 1 190 ? -17.759 7.462 -11.207 1.00 94.44 190 SER A O 1
ATOM 1571 N N . LEU A 1 191 ? -16.886 9.391 -10.446 1.00 89.81 191 LEU A N 1
ATOM 1572 C CA . LEU A 1 191 ? -17.771 9.512 -9.278 1.00 89.81 191 LEU A CA 1
ATOM 1573 C C . LEU A 1 191 ? -19.145 10.072 -9.666 1.00 89.81 191 LEU A C 1
ATOM 1575 O O . LEU A 1 191 ? -20.156 9.736 -9.054 1.00 89.81 191 LEU A O 1
ATOM 1579 N N . SER A 1 192 ? -19.175 10.938 -10.677 1.00 88.94 192 SER A N 1
ATOM 1580 C CA . SER A 1 192 ? -20.381 11.487 -11.298 1.00 88.94 192 SER A CA 1
ATOM 1581 C C . SER A 1 192 ? -20.083 11.866 -12.753 1.00 88.94 192 SER A C 1
ATOM 1583 O O . SER A 1 192 ? -18.948 11.717 -13.207 1.00 88.94 192 SER A O 1
ATOM 1585 N N . GLU A 1 193 ? -21.082 12.365 -13.488 1.00 86.81 193 GLU A N 1
ATOM 1586 C CA . GLU A 1 193 ? -20.911 12.812 -14.882 1.00 86.81 193 GLU A CA 1
ATOM 1587 C C . GLU A 1 193 ? -19.815 13.885 -15.042 1.00 86.81 193 GLU A C 1
ATOM 1589 O O . GLU A 1 193 ? -19.109 13.886 -16.047 1.00 86.81 193 GLU A O 1
ATOM 1594 N N . ASP A 1 194 ? -19.620 14.736 -14.027 1.00 90.44 194 ASP A N 1
ATOM 1595 C CA . ASP A 1 194 ? -18.685 15.872 -14.064 1.00 90.44 194 ASP A CA 1
ATOM 1596 C C . ASP A 1 194 ? -17.426 15.676 -13.199 1.00 90.44 194 ASP A C 1
ATOM 1598 O O . ASP A 1 194 ? -16.570 16.564 -13.138 1.00 90.44 194 ASP A O 1
ATOM 1602 N N . LEU A 1 195 ? -17.304 14.547 -12.490 1.00 89.38 195 LEU A N 1
ATOM 1603 C CA . LEU A 1 195 ? -16.209 14.307 -11.550 1.00 89.38 195 LEU A CA 1
ATOM 1604 C C . LEU A 1 195 ? -15.509 12.979 -11.834 1.00 89.38 195 LEU A C 1
ATOM 1606 O O . LEU A 1 195 ? -15.998 11.907 -11.478 1.00 89.38 195 LEU A O 1
ATOM 1610 N N . GLU A 1 196 ? -14.315 13.077 -12.416 1.00 92.69 196 GLU A N 1
ATOM 1611 C CA . GLU A 1 196 ? -13.387 11.961 -12.592 1.00 92.69 196 GLU A CA 1
ATOM 1612 C C . GLU A 1 196 ? -12.259 12.039 -11.554 1.00 92.69 196 GLU A C 1
ATOM 1614 O O . GLU A 1 196 ? -11.669 13.098 -11.320 1.00 92.69 196 GLU A O 1
ATOM 1619 N N . THR A 1 197 ? -11.946 10.903 -10.937 1.00 93.69 197 THR A N 1
ATOM 1620 C CA . THR A 1 197 ? -10.790 10.714 -10.062 1.00 93.69 197 THR A CA 1
ATOM 1621 C C . THR A 1 197 ? -9.792 9.758 -10.701 1.00 93.69 197 THR A C 1
ATOM 1623 O O . THR A 1 197 ? -10.097 9.038 -11.656 1.00 93.69 197 THR A O 1
ATOM 1626 N N . GLN A 1 198 ? -8.565 9.775 -10.177 1.00 94.50 198 GLN A N 1
ATOM 1627 C CA . GLN A 1 198 ? -7.495 8.883 -10.612 1.00 94.50 198 GLN A CA 1
ATOM 1628 C C . GLN A 1 198 ? -6.937 8.081 -9.434 1.00 94.50 198 GLN A C 1
ATOM 1630 O O . GLN A 1 198 ? -5.794 8.330 -9.020 1.00 94.50 198 GLN A O 1
ATOM 1635 N N . PRO A 1 199 ? -7.738 7.167 -8.849 1.00 96.62 199 PRO A N 1
ATOM 1636 C CA . PRO A 1 199 ? -7.278 6.344 -7.748 1.00 96.62 199 PRO A CA 1
ATOM 1637 C C . PRO A 1 199 ? -6.087 5.498 -8.205 1.00 96.62 199 PRO A C 1
ATOM 1639 O O . PRO A 1 199 ? -6.002 5.048 -9.351 1.00 96.62 199 PRO A O 1
ATOM 1642 N N . GLU A 1 200 ? -5.135 5.314 -7.301 1.00 96.69 200 GLU A N 1
ATOM 1643 C CA . GLU A 1 200 ? -3.869 4.662 -7.590 1.00 96.69 200 GLU A CA 1
ATOM 1644 C C . GLU A 1 200 ? -3.578 3.573 -6.565 1.00 96.69 200 GLU A C 1
ATOM 1646 O O . GLU A 1 200 ? -3.607 3.815 -5.355 1.00 96.69 200 GLU A O 1
ATOM 1651 N N . LEU A 1 201 ? -3.213 2.400 -7.075 1.00 98.00 201 LEU A N 1
ATOM 1652 C CA . LEU A 1 201 ? -2.616 1.322 -6.303 1.00 98.00 201 LEU A CA 1
ATOM 1653 C C . LEU A 1 201 ? -1.105 1.353 -6.484 1.00 98.00 201 LEU A C 1
ATOM 1655 O O . LEU A 1 201 ? -0.604 1.256 -7.602 1.00 98.00 201 LEU A O 1
ATOM 1659 N N . LEU A 1 202 ? -0.379 1.411 -5.376 1.00 97.75 202 LEU A N 1
ATOM 1660 C CA . LEU A 1 202 ? 1.058 1.205 -5.322 1.00 97.75 202 LEU A CA 1
ATOM 1661 C C . LEU A 1 202 ? 1.363 -0.106 -4.589 1.00 97.75 202 LEU A C 1
ATOM 1663 O O . LEU A 1 202 ? 0.982 -0.284 -3.433 1.00 97.75 202 LEU A O 1
ATOM 1667 N N . LEU A 1 203 ? 2.126 -0.974 -5.249 1.00 98.12 203 LEU A N 1
ATOM 1668 C CA . LEU A 1 203 ? 2.760 -2.174 -4.706 1.00 98.12 203 LEU A CA 1
ATOM 1669 C C . LEU A 1 203 ? 4.223 -1.832 -4.386 1.00 98.12 203 LEU A C 1
ATOM 1671 O O . LEU A 1 203 ? 5.065 -1.841 -5.290 1.00 98.12 203 LEU A O 1
ATOM 1675 N N . PRO A 1 204 ? 4.560 -1.450 -3.138 1.00 96.62 204 PRO A N 1
ATOM 1676 C CA . PRO A 1 204 ? 5.805 -0.757 -2.824 1.00 96.62 204 PRO A CA 1
ATOM 1677 C C . PRO A 1 204 ? 6.993 -1.703 -2.595 1.00 96.62 204 PRO A C 1
ATOM 1679 O O . PRO A 1 204 ? 7.796 -1.477 -1.688 1.00 96.62 204 PRO A O 1
ATOM 1682 N N . GLY A 1 205 ? 7.139 -2.746 -3.410 1.00 96.25 205 GLY A N 1
ATOM 1683 C CA . GLY A 1 205 ? 8.225 -3.700 -3.235 1.00 96.25 205 GLY A CA 1
ATOM 1684 C C . GLY A 1 205 ? 9.615 -3.109 -3.514 1.00 96.25 205 GLY A C 1
ATOM 1685 O O . GLY A 1 205 ? 9.791 -1.993 -4.016 1.00 96.25 205 GLY A O 1
ATOM 1686 N N . GLN A 1 206 ? 10.633 -3.862 -3.106 1.00 94.75 206 GLN A N 1
ATOM 1687 C CA . GLN A 1 206 ? 12.046 -3.490 -3.170 1.00 94.75 206 GLN A CA 1
ATOM 1688 C C . GLN A 1 206 ? 12.824 -4.617 -3.845 1.00 94.75 206 GLN A C 1
ATOM 1690 O O . GLN A 1 206 ? 12.485 -5.779 -3.640 1.00 94.75 206 GLN A O 1
ATOM 1695 N N . ALA A 1 207 ? 13.912 -4.302 -4.554 1.00 94.19 207 ALA A N 1
ATOM 1696 C CA . ALA A 1 207 ? 14.710 -5.302 -5.276 1.00 94.19 207 ALA A CA 1
ATOM 1697 C C . ALA A 1 207 ? 15.157 -6.477 -4.381 1.00 94.19 207 ALA A C 1
ATOM 1699 O O . ALA A 1 207 ? 15.180 -7.621 -4.817 1.00 94.19 207 ALA A O 1
ATOM 1700 N N . ARG A 1 208 ? 15.411 -6.223 -3.086 1.00 92.38 208 ARG A N 1
ATOM 1701 C CA . ARG A 1 208 ? 15.750 -7.263 -2.094 1.00 92.38 208 ARG A CA 1
ATOM 1702 C C . ARG A 1 208 ? 14.684 -8.355 -1.919 1.00 92.38 208 ARG A C 1
ATOM 1704 O O . ARG A 1 208 ? 14.996 -9.422 -1.401 1.00 92.38 208 ARG A O 1
ATOM 1711 N N . ILE A 1 209 ? 13.427 -8.097 -2.292 1.00 93.00 209 ILE A N 1
ATOM 1712 C CA . ILE A 1 209 ? 12.361 -9.108 -2.251 1.00 93.00 209 ILE A CA 1
ATOM 1713 C C . ILE A 1 209 ? 12.686 -10.242 -3.225 1.00 93.00 209 ILE A C 1
ATOM 1715 O O . ILE A 1 209 ? 12.441 -11.394 -2.886 1.00 93.00 209 ILE A O 1
ATOM 1719 N N . LEU A 1 210 ? 13.316 -9.935 -4.364 1.00 91.50 210 LEU A N 1
ATOM 1720 C CA . LEU A 1 210 ? 13.661 -10.916 -5.392 1.00 91.50 210 LEU A CA 1
ATOM 1721 C C . LEU A 1 210 ? 14.687 -11.948 -4.912 1.00 91.50 210 LEU A C 1
ATOM 1723 O O . LEU A 1 210 ? 14.633 -13.097 -5.334 1.00 91.50 210 LEU A O 1
ATOM 1727 N N . SER A 1 211 ? 15.573 -11.570 -3.985 1.00 87.69 211 SER A N 1
ATOM 1728 C CA . SER A 1 211 ? 16.539 -12.491 -3.368 1.00 87.69 211 SER A CA 1
ATOM 1729 C C . SER A 1 211 ? 15.954 -13.358 -2.244 1.00 87.69 211 SER A C 1
ATOM 1731 O O . SER A 1 211 ? 16.638 -14.251 -1.749 1.00 87.69 211 SER A O 1
ATOM 1733 N N . ASN A 1 212 ? 14.715 -13.108 -1.805 1.00 87.50 212 ASN A N 1
ATOM 1734 C CA . ASN A 1 212 ? 14.085 -13.885 -0.739 1.00 87.50 212 ASN A CA 1
ATOM 1735 C C . ASN A 1 212 ? 13.331 -15.083 -1.316 1.00 87.50 212 ASN A C 1
ATOM 1737 O O . ASN A 1 212 ? 12.493 -14.919 -2.194 1.00 87.50 212 ASN A O 1
ATOM 1741 N N . SER A 1 213 ? 13.510 -16.267 -0.728 1.00 81.12 213 SER A N 1
ATOM 1742 C CA . SER A 1 213 ? 12.856 -17.507 -1.183 1.00 81.12 213 SER A CA 1
ATOM 1743 C C . SER A 1 213 ? 11.324 -17.468 -1.184 1.00 81.12 213 SER A C 1
ATOM 1745 O O . SER A 1 213 ? 10.693 -18.236 -1.899 1.00 81.12 213 SER A O 1
ATOM 1747 N N . THR A 1 214 ? 10.717 -16.599 -0.372 1.00 82.12 214 THR A N 1
ATOM 1748 C CA . THR A 1 214 ? 9.256 -16.489 -0.238 1.00 82.12 214 THR A CA 1
ATOM 1749 C C . THR A 1 214 ? 8.664 -15.252 -0.906 1.00 82.12 214 THR A C 1
ATOM 1751 O O . THR A 1 214 ? 7.445 -15.116 -0.875 1.00 82.12 214 THR A O 1
ATOM 1754 N N . GLN A 1 215 ? 9.507 -14.361 -1.456 1.00 90.62 215 GLN A N 1
ATOM 1755 C CA . GLN A 1 215 ? 9.127 -13.116 -2.143 1.00 90.62 215 GLN A CA 1
ATOM 1756 C C . GLN A 1 215 ? 7.858 -12.467 -1.557 1.00 90.62 215 GLN A C 1
ATOM 1758 O O . GLN A 1 215 ? 6.800 -12.439 -2.182 1.00 90.62 215 GLN A O 1
ATOM 1763 N N . LYS A 1 216 ? 7.934 -12.023 -0.297 1.00 92.06 216 LYS A N 1
ATOM 1764 C CA . LYS A 1 216 ? 6.775 -11.488 0.430 1.00 92.06 216 LYS A CA 1
ATOM 1765 C C . LYS A 1 216 ? 6.654 -9.977 0.273 1.00 92.06 216 LYS A C 1
ATOM 1767 O O . LYS A 1 216 ? 7.590 -9.248 0.602 1.00 92.06 216 LYS A O 1
ATOM 1772 N N . LEU A 1 217 ? 5.475 -9.535 -0.150 1.00 95.25 217 LEU A N 1
ATOM 1773 C CA . LEU A 1 217 ? 4.999 -8.159 -0.063 1.00 95.25 217 LEU A CA 1
ATOM 1774 C C . LEU A 1 217 ? 3.686 -8.174 0.721 1.00 95.25 217 LEU A C 1
ATOM 1776 O O . LEU A 1 217 ? 2.711 -8.752 0.263 1.00 95.25 217 LEU A O 1
ATOM 1780 N N . ASP A 1 218 ? 3.668 -7.577 1.905 1.00 94.19 218 ASP A N 1
ATOM 1781 C CA . ASP A 1 218 ? 2.544 -7.630 2.848 1.00 94.19 218 ASP A CA 1
ATOM 1782 C C . ASP A 1 218 ? 1.825 -6.287 3.024 1.00 94.19 218 ASP A C 1
ATOM 1784 O O . ASP A 1 218 ? 0.889 -6.185 3.813 1.00 94.19 218 ASP A O 1
ATOM 1788 N N . GLU A 1 219 ? 2.231 -5.268 2.265 1.00 95.50 219 GLU A N 1
ATOM 1789 C CA . GLU A 1 219 ? 1.550 -3.980 2.198 1.00 95.50 219 GLU A CA 1
ATOM 1790 C C . GLU A 1 219 ? 1.210 -3.599 0.755 1.00 95.50 219 GLU A C 1
ATOM 1792 O O . GLU A 1 219 ? 1.957 -3.867 -0.190 1.00 95.50 219 GLU A O 1
ATOM 1797 N N . VAL A 1 220 ? 0.092 -2.893 0.622 1.00 97.12 220 VAL A N 1
ATOM 1798 C CA . VAL A 1 220 ? -0.298 -2.139 -0.568 1.00 97.12 220 VAL A CA 1
ATOM 1799 C C . VAL A 1 220 ? -0.669 -0.726 -0.138 1.00 97.12 220 VAL A C 1
ATOM 1801 O O . VAL A 1 220 ? -1.070 -0.504 1.005 1.00 97.12 220 VAL A O 1
ATOM 1804 N N . ILE A 1 221 ? -0.525 0.246 -1.033 1.00 97.00 221 ILE A N 1
ATOM 1805 C CA . ILE A 1 221 ? -0.874 1.640 -0.755 1.00 97.00 221 ILE A CA 1
ATOM 1806 C C . ILE A 1 221 ? -1.909 2.083 -1.780 1.00 97.00 221 ILE A C 1
ATOM 1808 O O . ILE A 1 221 ? -1.593 2.201 -2.961 1.00 97.00 221 ILE A O 1
ATOM 1812 N N . ILE A 1 222 ? -3.122 2.359 -1.311 1.00 96.62 222 ILE A N 1
ATOM 1813 C CA . ILE A 1 222 ? -4.187 2.968 -2.108 1.00 96.62 222 ILE A CA 1
ATOM 1814 C C . ILE A 1 222 ? -4.166 4.471 -1.831 1.00 96.62 222 ILE A C 1
ATOM 1816 O O . ILE A 1 222 ? -4.181 4.896 -0.674 1.00 96.62 222 ILE A O 1
ATOM 1820 N N . ARG A 1 223 ? -4.068 5.287 -2.880 1.00 94.06 223 ARG A N 1
ATOM 1821 C CA . ARG A 1 223 ? -3.993 6.752 -2.775 1.00 94.06 223 ARG A CA 1
ATOM 1822 C C . ARG A 1 223 ? -4.739 7.433 -3.915 1.00 94.06 223 ARG A C 1
ATOM 1824 O O . ARG A 1 223 ? -5.139 6.778 -4.868 1.00 94.06 223 ARG A O 1
ATOM 1831 N N . LYS A 1 224 ? -4.881 8.762 -3.826 1.00 93.00 224 LYS A N 1
ATOM 1832 C CA . LYS A 1 224 ? -5.617 9.599 -4.799 1.00 93.00 224 LYS A CA 1
ATOM 1833 C C . LYS A 1 224 ? -7.107 9.240 -4.935 1.00 93.00 224 LYS A C 1
ATOM 1835 O O . LYS A 1 224 ? -7.726 9.569 -5.941 1.00 93.00 224 LYS A O 1
ATOM 1840 N N . CYS A 1 225 ? -7.665 8.605 -3.912 1.00 93.56 225 CYS A N 1
ATOM 1841 C CA . CYS A 1 225 ? -9.100 8.408 -3.777 1.00 93.56 225 CYS A CA 1
ATOM 1842 C C . CYS A 1 225 ? -9.741 9.687 -3.227 1.00 93.56 225 CYS A C 1
ATOM 1844 O O . CYS A 1 225 ? -9.143 10.357 -2.380 1.00 93.56 225 CYS A O 1
ATOM 1846 N N . SER A 1 226 ? -10.942 10.018 -3.692 1.00 92.69 226 SER A N 1
ATOM 1847 C CA . SER A 1 226 ? -11.748 11.112 -3.138 1.00 92.69 226 SER A CA 1
ATOM 1848 C C . SER A 1 226 ? -12.812 10.617 -2.161 1.00 92.69 226 SER A C 1
ATOM 1850 O O . SER A 1 226 ? -13.325 11.417 -1.380 1.00 92.69 226 SER A O 1
ATOM 1852 N N . GLY A 1 227 ? -13.134 9.321 -2.177 1.00 91.75 227 GLY A N 1
ATOM 1853 C CA . GLY A 1 227 ? -14.188 8.743 -1.356 1.00 91.75 227 GLY A CA 1
ATOM 1854 C C . GLY A 1 227 ? -13.986 7.259 -1.069 1.00 91.75 227 GLY A C 1
ATOM 1855 O O . GLY A 1 227 ? -12.907 6.695 -1.251 1.00 91.75 227 GLY A O 1
ATOM 1856 N N . LEU A 1 228 ? -15.044 6.628 -0.565 1.00 91.25 228 LEU A N 1
ATOM 1857 C CA . LEU A 1 228 ? -15.043 5.191 -0.295 1.00 91.25 228 LEU A CA 1
ATOM 1858 C C . LEU A 1 228 ? -15.309 4.393 -1.579 1.00 91.25 228 LEU A C 1
ATOM 1860 O O . LEU A 1 228 ? -14.867 3.258 -1.704 1.00 91.25 228 LEU A O 1
ATOM 1864 N N . GLU A 1 229 ? -16.008 4.992 -2.536 1.00 94.50 229 GLU A N 1
ATOM 1865 C CA . GLU A 1 229 ? -16.398 4.405 -3.811 1.00 94.50 229 GLU A CA 1
ATOM 1866 C C . GLU A 1 229 ? -15.177 4.084 -4.678 1.00 94.50 229 GLU A C 1
ATOM 1868 O O . GLU A 1 229 ? -15.001 2.941 -5.098 1.00 94.50 229 GLU A O 1
ATOM 1873 N N . ASP A 1 230 ? -14.286 5.057 -4.886 1.00 95.81 230 ASP A N 1
ATOM 1874 C CA . ASP A 1 230 ? -13.071 4.857 -5.678 1.00 95.81 230 ASP A CA 1
ATOM 1875 C C . ASP A 1 230 ? -11.989 4.075 -4.917 1.00 95.81 230 ASP A C 1
ATOM 1877 O O . ASP A 1 230 ? -11.193 3.364 -5.531 1.00 95.81 230 ASP A O 1
ATOM 1881 N N . TYR A 1 231 ? -11.991 4.119 -3.581 1.00 95.38 231 TYR A N 1
ATOM 1882 C CA . TYR A 1 231 ? -11.204 3.194 -2.760 1.00 95.38 231 TYR A CA 1
ATOM 1883 C C . TYR A 1 231 ? -11.655 1.739 -2.952 1.00 95.38 231 TYR A C 1
ATOM 1885 O O . TYR A 1 231 ? -10.832 0.863 -3.229 1.00 95.38 231 TYR A O 1
ATOM 1893 N N . ASN A 1 232 ? -12.958 1.475 -2.814 1.00 94.62 232 ASN A N 1
ATOM 1894 C CA . ASN A 1 232 ? -13.521 0.133 -2.942 1.00 94.62 232 ASN A CA 1
ATOM 1895 C C . ASN A 1 232 ? -13.330 -0.414 -4.356 1.00 94.62 232 ASN A C 1
ATOM 1897 O O . ASN A 1 232 ? -13.009 -1.587 -4.498 1.00 94.62 232 ASN A O 1
ATOM 1901 N N . PHE A 1 233 ? -13.418 0.434 -5.382 1.00 97.06 233 PHE A N 1
ATOM 1902 C CA . PHE A 1 233 ? -13.061 0.057 -6.747 1.00 97.06 233 PHE A CA 1
ATOM 1903 C C . PHE A 1 233 ? -11.630 -0.507 -6.836 1.00 97.06 233 PHE A C 1
ATOM 1905 O O . PHE A 1 233 ? -11.417 -1.575 -7.410 1.00 97.06 233 PHE A O 1
ATOM 1912 N N . VAL A 1 234 ? -10.637 0.155 -6.226 1.00 98.00 234 VAL A N 1
ATOM 1913 C CA . VAL A 1 234 ? -9.257 -0.364 -6.203 1.00 98.00 234 VAL A CA 1
ATOM 1914 C C . VAL A 1 234 ? -9.157 -1.652 -5.384 1.00 98.00 234 VAL A C 1
ATOM 1916 O O . VAL A 1 234 ? -8.474 -2.590 -5.798 1.00 98.00 234 VAL A O 1
ATOM 1919 N N . LEU A 1 235 ? -9.849 -1.732 -4.244 1.00 96.06 235 LEU A N 1
ATOM 1920 C CA . LEU A 1 235 ? -9.893 -2.944 -3.423 1.00 96.06 235 LEU A CA 1
ATOM 1921 C C . LEU A 1 235 ? -10.464 -4.140 -4.201 1.00 96.06 235 LEU A C 1
ATOM 1923 O O . LEU A 1 235 ? -9.905 -5.233 -4.143 1.00 96.06 235 LEU A O 1
ATOM 1927 N N . GLU A 1 236 ? -11.527 -3.939 -4.976 1.00 95.38 236 GLU A N 1
ATOM 1928 C CA . GLU A 1 236 ? -12.121 -4.967 -5.834 1.00 95.38 236 GLU A CA 1
ATOM 1929 C C . GLU A 1 236 ? -11.131 -5.457 -6.896 1.00 95.38 236 GLU A C 1
ATOM 1931 O O . GLU A 1 236 ? -11.011 -6.667 -7.104 1.00 95.38 236 GLU A O 1
ATOM 1936 N N . LYS A 1 237 ? -10.350 -4.553 -7.508 1.00 97.06 237 LYS A N 1
ATOM 1937 C CA . LYS A 1 237 ? -9.264 -4.931 -8.429 1.00 97.06 237 LYS A CA 1
ATOM 1938 C C . LYS A 1 237 ? -8.201 -5.774 -7.726 1.00 97.06 237 LYS A C 1
ATOM 1940 O O . LYS A 1 237 ? -7.811 -6.816 -8.249 1.00 97.06 237 LYS A O 1
ATOM 1945 N N . ILE A 1 238 ? -7.769 -5.378 -6.527 1.00 96.62 238 ILE A N 1
ATOM 1946 C CA . ILE A 1 238 ? -6.808 -6.150 -5.721 1.00 96.62 238 ILE A CA 1
ATOM 1947 C C . ILE A 1 238 ? -7.336 -7.566 -5.472 1.00 96.62 238 ILE A C 1
ATOM 1949 O O . ILE A 1 238 ? -6.635 -8.536 -5.751 1.00 96.62 238 ILE A O 1
ATOM 1953 N N . VAL A 1 239 ? -8.573 -7.698 -4.987 1.00 94.81 239 VAL A N 1
ATOM 1954 C CA . VAL A 1 239 ? -9.186 -8.998 -4.672 1.00 94.81 239 VAL A CA 1
ATOM 1955 C C . VAL A 1 239 ? -9.326 -9.863 -5.926 1.00 94.81 239 VAL A C 1
ATOM 1957 O O . VAL A 1 239 ? -8.953 -11.037 -5.908 1.00 94.81 239 VAL A O 1
ATOM 1960 N N . PHE A 1 240 ? -9.802 -9.287 -7.032 1.00 94.88 240 PHE A N 1
ATOM 1961 C CA . PHE A 1 240 ? -9.940 -9.986 -8.309 1.00 94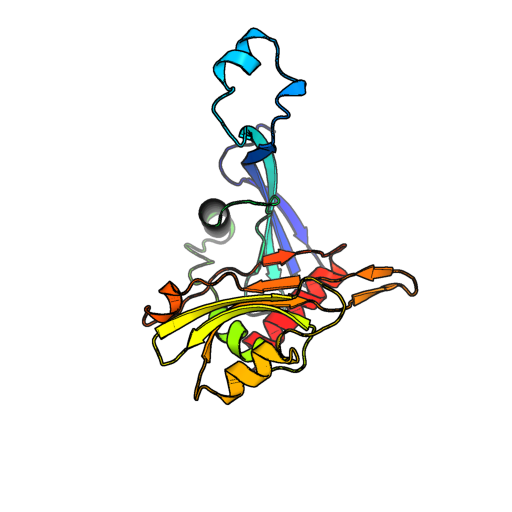.88 240 PHE A CA 1
ATOM 1962 C C . PHE A 1 240 ? -8.597 -10.550 -8.788 1.00 94.88 240 PHE A C 1
ATOM 1964 O O . PHE A 1 240 ? -8.483 -11.750 -9.049 1.00 94.88 240 PHE A O 1
ATOM 1971 N N . TYR A 1 241 ? -7.555 -9.716 -8.838 1.00 95.12 241 TYR A N 1
ATOM 1972 C CA . TYR A 1 241 ? -6.239 -10.142 -9.308 1.00 95.12 241 TYR A CA 1
ATOM 1973 C C . TYR A 1 241 ? -5.477 -10.998 -8.299 1.00 95.12 241 TYR A C 1
ATOM 1975 O O . TYR A 1 241 ? -4.580 -11.720 -8.716 1.00 95.12 241 TYR A O 1
ATOM 1983 N N . LEU A 1 242 ? -5.806 -10.989 -7.003 1.00 91.69 242 LEU A N 1
ATOM 1984 C CA . LEU A 1 242 ? -5.244 -11.937 -6.030 1.00 91.69 242 LEU A CA 1
ATOM 1985 C C . LEU A 1 242 ? -5.818 -13.345 -6.207 1.00 91.69 242 LEU A C 1
ATOM 1987 O O . LEU A 1 242 ? -5.070 -14.327 -6.147 1.00 91.69 242 LEU A O 1
ATOM 1991 N N . ASN A 1 243 ? -7.126 -13.435 -6.448 1.00 86.81 243 ASN A N 1
ATOM 1992 C CA . ASN A 1 243 ? -7.850 -14.702 -6.519 1.00 86.81 243 ASN A CA 1
ATOM 1993 C C . ASN A 1 243 ? -7.734 -15.381 -7.885 1.00 86.81 243 ASN A C 1
ATOM 1995 O O . ASN A 1 243 ? -7.694 -16.611 -7.955 1.00 86.81 243 ASN A O 1
ATOM 1999 N N . ASN A 1 244 ? -7.607 -14.601 -8.959 1.00 74.38 244 ASN A N 1
ATOM 2000 C CA . ASN A 1 244 ? -7.327 -15.138 -10.282 1.00 74.38 244 ASN A CA 1
ATOM 2001 C C . ASN A 1 244 ? -5.873 -15.609 -10.349 1.00 74.38 244 ASN A C 1
ATOM 2003 O O . ASN A 1 244 ? -4.935 -14.848 -10.593 1.00 74.38 244 ASN A O 1
ATOM 2007 N N . ARG A 1 245 ? -5.692 -16.904 -10.094 1.00 54.06 245 ARG A N 1
ATOM 2008 C CA . ARG A 1 245 ? -4.502 -17.640 -10.508 1.00 54.06 245 ARG A CA 1
ATOM 2009 C C . ARG A 1 245 ? -4.608 -17.792 -12.026 1.00 54.06 245 ARG A C 1
ATOM 2011 O O . ARG A 1 245 ? -5.375 -18.633 -12.485 1.00 54.06 245 ARG A O 1
ATOM 2018 N N . GLY A 1 246 ? -3.936 -16.909 -12.765 1.00 44.31 246 GLY A N 1
ATOM 2019 C CA . GLY A 1 246 ? -3.589 -17.186 -14.161 1.00 44.31 246 GLY A CA 1
ATOM 2020 C C . GLY A 1 246 ? -2.834 -18.504 -14.275 1.00 44.31 246 GLY A C 1
ATOM 2021 O O . GLY A 1 246 ? -2.127 -18.851 -13.296 1.00 44.31 246 GLY A O 1
#

Foldseek 3Di:
DPAEQFWDFDDWDDDPFKIKTKTKHWDKDKDKDWDDLVPDDPVVSVVCVPDPTDIDIDIDIDIWIWIWIGGPPDPDIDTGGGDDPPDDPVNSVVSRVRVQVVVLVCCCVPVVRNHPDDDFQFLQLVQVLVLPDPDAAWAWWWWAAPVGDTDIDGHPDDRDHPSPDPVSVVVCVVGPDIGTFKTKGWHWDDPDPPDTWTKIKIQPGDPVLVVDPVSGRRDIDIDRDPDVVVVVVVVVVSVVSSPDPD